Protein AF-A0A3L7QXF9-F1 (afdb_monomer_lite)

Radius of gyration: 22.45 Å; chains: 1; bounding box: 57×56×72 Å

pLDDT: mean 79.2, std 18.24, range [36.28, 97.62]

Secondary structure (DSSP, 8-state):
-HHHHHHHHHHTT-HHHHHHHHHHHHHHH-EEEEEEEEE-SSEEEEEEEE-TTS-EEBTTBSB-TTSEEEE-HHHHHHHHHS--S---S-TTT--EEEEEEESSPPSEEEEEEEEEEEE--GGGEEEEEEEEEETSTT-EEEEEEEE--SSEEEEEEEETT-S-----TTTHHHHHHHHHHHHHHHHHHHHHHHHHSHHHHHHHHHHHHSS---

Sequence (214 aa):
MAKATIEQLKKAGQADAALAFKAAVDKSLVRDIDLQISWSGEADIDLVVEEPPGTVCSLSSPRSTSGGTLLGDAEATAISTGNSGAAAIDAGARVQRERYTASEAFPGTYRVLIRRAWGRVAADTITVQCTLHVGTDREQKIVRQMPLGADEVLLSIDVPAGRRRESLLDATIAQDIVAQQHISRAILAQQLNSLSDPNAARALSQSRAGGGRP

Foldseek 3Di:
DLVVVLVVCVVVVNPVVSVVSVVVVLLQPWFQKKKKKKFAFPFDKWKWKQAPVRFIDTPVRQATPQQKGKDFFLRVVCVVVVHNDDDDDDNRGDITMMMITGRFGDFFKMKMKMFTPDGDTDVQKMKMWMWGGPSDPPTDIDIDIDHCPPTMDIDIDGSHDGRDDDDPPPRCPVRVVVSCVVVVVVVVVVVVVCCVPPVSVVVVVVVVVPPDDD

Structure (mmCIF, N/CA/C/O backbone):
data_AF-A0A3L7QXF9-F1
#
_entry.id   AF-A0A3L7QXF9-F1
#
loop_
_atom_site.group_PDB
_atom_site.id
_atom_site.type_symbol
_atom_site.label_atom_id
_atom_site.label_alt_id
_atom_site.label_comp_id
_atom_site.label_asym_id
_atom_site.label_entity_id
_atom_site.label_seq_id
_atom_site.pdbx_PDB_ins_code
_atom_site.Cartn_x
_atom_site.Cartn_y
_atom_site.Cartn_z
_atom_site.occupancy
_atom_site.B_iso_or_equiv
_atom_site.auth_seq_id
_atom_site.auth_comp_id
_atom_site.auth_asym_id
_atom_site.auth_atom_id
_atom_site.pdbx_PDB_model_num
ATOM 1 N N . MET A 1 1 ? -14.561 14.502 12.408 1.00 66.56 1 MET A N 1
ATOM 2 C CA . MET A 1 1 ? -15.902 13.979 12.757 1.00 66.56 1 MET A CA 1
ATOM 3 C C . MET A 1 1 ? -15.847 12.938 13.879 1.00 66.56 1 MET A C 1
ATOM 5 O O . MET A 1 1 ? -16.292 13.268 14.966 1.00 66.56 1 MET A O 1
ATOM 9 N N . ALA A 1 2 ? -15.210 11.769 13.710 1.00 82.06 2 ALA A N 1
ATOM 10 C CA . ALA A 1 2 ? -15.191 10.707 14.738 1.00 82.06 2 ALA A CA 1
ATOM 11 C C . ALA A 1 2 ? -14.727 11.152 16.146 1.00 82.06 2 ALA A C 1
ATOM 13 O O . ALA A 1 2 ? -15.385 10.850 17.137 1.00 82.06 2 ALA A O 1
ATOM 14 N N . LYS A 1 3 ? -13.641 11.935 16.245 1.00 85.12 3 LYS A N 1
ATOM 15 C CA . LYS A 1 3 ? -13.145 12.468 17.529 1.00 85.12 3 LYS A CA 1
ATOM 16 C C . LYS A 1 3 ? -14.178 13.348 18.247 1.00 85.12 3 LYS A C 1
ATOM 18 O O . LYS A 1 3 ? -14.320 13.248 19.458 1.00 85.12 3 LYS A O 1
ATOM 23 N N . ALA A 1 4 ? -14.913 14.179 17.506 1.00 88.00 4 ALA A N 1
ATOM 24 C CA . ALA A 1 4 ? -15.941 15.049 18.076 1.00 88.00 4 ALA A CA 1
ATOM 25 C C . ALA A 1 4 ? -17.129 14.234 18.612 1.00 88.00 4 ALA A C 1
ATOM 27 O O . ALA A 1 4 ? -17.601 14.501 19.713 1.00 88.00 4 ALA A O 1
ATOM 28 N N . THR A 1 5 ? -17.545 13.193 17.886 1.00 88.75 5 THR A N 1
ATOM 29 C CA . THR A 1 5 ? -18.601 12.267 18.320 1.00 88.75 5 THR A CA 1
ATOM 30 C C . THR A 1 5 ? -18.212 11.509 19.592 1.00 88.75 5 THR A C 1
ATOM 32 O O . THR A 1 5 ? -19.012 11.428 20.519 1.00 88.75 5 THR A O 1
ATOM 35 N N . ILE A 1 6 ? -16.969 11.017 19.686 1.00 88.00 6 ILE A N 1
ATOM 36 C CA . ILE A 1 6 ? -16.458 10.347 20.896 1.00 88.00 6 ILE A CA 1
ATOM 37 C C . ILE A 1 6 ? -16.512 11.290 22.104 1.00 88.00 6 ILE A C 1
ATOM 39 O O . ILE A 1 6 ? -16.985 10.905 23.172 1.00 88.00 6 ILE A O 1
ATOM 43 N N . GLU A 1 7 ? -16.053 12.532 21.942 1.00 90.06 7 GLU A N 1
ATOM 44 C CA . GLU A 1 7 ? -16.065 13.518 23.027 1.00 90.06 7 GLU A CA 1
ATOM 45 C C . GLU A 1 7 ? -17.488 13.932 23.428 1.00 90.06 7 GLU A C 1
ATOM 47 O O . GLU A 1 7 ? -17.757 14.137 24.611 1.00 90.06 7 GLU A O 1
ATOM 52 N N . GLN A 1 8 ? -18.426 13.994 22.481 1.00 92.00 8 GLN A N 1
ATOM 53 C CA . GLN A 1 8 ? -19.833 14.254 22.780 1.00 92.00 8 GLN A CA 1
ATOM 54 C C . GLN A 1 8 ? -20.465 13.119 23.601 1.00 92.00 8 GLN A C 1
ATOM 56 O O . GLN A 1 8 ? -21.130 13.398 24.597 1.00 92.00 8 GLN A O 1
ATOM 61 N N . LEU A 1 9 ? -20.211 11.856 23.241 1.00 91.50 9 LEU A N 1
AT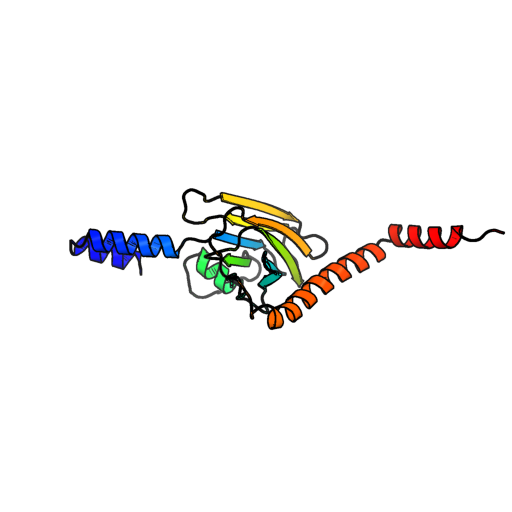OM 62 C CA . LEU A 1 9 ? -20.709 10.689 23.984 1.00 91.50 9 LEU A CA 1
ATOM 63 C C . LEU A 1 9 ? -20.148 10.637 25.413 1.00 91.50 9 LEU A C 1
ATOM 65 O O . LEU A 1 9 ? -20.893 10.390 26.360 1.00 91.50 9 LEU A O 1
ATOM 69 N N . LYS A 1 10 ? -18.857 10.954 25.593 1.00 90.62 10 LYS A N 1
ATOM 70 C CA . LYS A 1 10 ? -18.250 11.072 26.930 1.00 90.62 10 LYS A CA 1
ATOM 71 C C . LYS A 1 10 ? -18.911 12.168 27.765 1.00 90.62 10 LYS A C 1
ATOM 73 O O . LYS A 1 10 ? -19.246 11.930 28.921 1.00 90.62 10 LYS A O 1
ATOM 78 N N . LYS A 1 11 ? -19.131 13.355 27.184 1.00 94.19 11 LYS A N 1
ATOM 79 C CA . LYS A 1 11 ? -19.808 14.476 27.863 1.00 94.19 11 LYS A CA 1
ATOM 80 C C . LYS A 1 11 ? -21.259 14.160 28.227 1.00 94.19 11 LYS A C 1
ATOM 82 O O . LYS A 1 11 ? -21.747 14.667 29.228 1.00 94.19 11 LYS A O 1
ATOM 87 N N . ALA A 1 12 ? -21.924 13.308 27.450 1.00 94.00 12 ALA A N 1
ATOM 88 C CA . ALA A 1 12 ? -23.269 12.816 27.735 1.00 94.00 12 ALA A CA 1
ATOM 89 C C . ALA A 1 12 ? -23.309 11.690 28.793 1.00 94.00 12 ALA A C 1
ATOM 91 O O . ALA A 1 12 ? -24.371 11.122 29.032 1.00 94.00 12 ALA A O 1
ATOM 92 N N . GLY A 1 13 ? -22.172 11.327 29.407 1.00 93.56 13 GLY A N 1
ATOM 93 C CA . GLY A 1 13 ? -22.086 10.236 30.385 1.00 93.56 13 GLY A CA 1
ATOM 94 C C . GLY A 1 13 ? -22.184 8.833 29.774 1.00 93.56 13 GLY A C 1
ATOM 95 O O . GLY A 1 13 ? -22.229 7.846 30.503 1.00 93.56 13 GLY A O 1
ATOM 96 N N . GLN A 1 14 ? -22.185 8.715 28.444 1.00 94.94 14 GLN A N 1
ATOM 97 C CA . GLN A 1 14 ? -22.323 7.450 27.718 1.00 94.94 14 GLN A CA 1
ATOM 98 C C . GLN A 1 14 ? -20.945 6.829 27.438 1.00 94.94 14 GLN A C 1
ATOM 100 O O . GLN A 1 14 ? -20.539 6.660 26.285 1.00 94.94 14 GLN A O 1
ATOM 105 N N . ALA A 1 15 ? -20.202 6.515 28.504 1.00 92.12 15 ALA A N 1
ATOM 106 C CA . ALA A 1 15 ? -18.822 6.028 28.410 1.00 92.12 15 ALA A CA 1
ATOM 107 C C . ALA A 1 15 ? -18.701 4.731 27.587 1.00 92.12 15 ALA A C 1
ATOM 109 O O . ALA A 1 15 ? -17.834 4.645 26.715 1.00 92.12 15 ALA A O 1
ATOM 110 N N . ASP A 1 16 ? -19.612 3.777 27.785 1.00 93.75 16 ASP A N 1
ATOM 111 C CA . ASP A 1 16 ? -19.607 2.501 27.056 1.00 93.75 16 ASP A CA 1
ATOM 112 C C . ASP A 1 16 ? -19.879 2.690 25.558 1.00 93.75 16 ASP A C 1
ATOM 114 O O . ASP A 1 16 ? -19.215 2.084 24.716 1.00 93.75 16 ASP A O 1
ATOM 118 N N . ALA A 1 17 ? -20.797 3.595 25.199 1.00 90.25 17 ALA A N 1
ATOM 119 C CA . ALA A 1 17 ? -21.077 3.925 23.802 1.00 90.25 17 ALA A CA 1
ATOM 120 C C . ALA A 1 17 ? -19.883 4.627 23.137 1.00 90.25 17 ALA A C 1
ATOM 122 O O . ALA A 1 17 ? -19.544 4.329 21.991 1.00 90.25 17 ALA A O 1
ATOM 123 N N . ALA A 1 18 ? -19.207 5.527 23.861 1.00 91.06 18 ALA A N 1
ATOM 124 C CA . ALA A 1 18 ? -17.988 6.173 23.383 1.00 91.06 18 ALA A CA 1
ATOM 125 C C . ALA A 1 18 ? -16.861 5.153 23.149 1.00 91.06 18 ALA A C 1
ATOM 127 O O . ALA A 1 18 ? -16.156 5.240 22.140 1.00 91.06 18 ALA A O 1
ATOM 128 N N . LEU A 1 19 ? -16.710 4.180 24.055 1.00 92.69 19 LEU A N 1
ATOM 129 C CA . LEU A 1 19 ? -15.732 3.100 23.944 1.00 92.69 19 LEU A CA 1
ATOM 130 C C . LEU A 1 19 ? -16.033 2.198 22.739 1.00 92.69 19 LEU A C 1
ATOM 132 O O . LEU A 1 19 ? -15.146 1.959 21.922 1.00 92.69 19 LEU A O 1
ATOM 136 N N . ALA A 1 20 ? -17.282 1.749 22.593 1.00 91.75 20 ALA A N 1
ATOM 137 C CA . ALA A 1 20 ? -17.707 0.903 21.481 1.00 91.75 20 ALA A CA 1
ATOM 138 C C . ALA A 1 20 ? -17.526 1.608 20.128 1.00 91.75 20 ALA A C 1
ATOM 140 O O . ALA A 1 20 ? -16.989 1.025 19.184 1.00 91.75 20 ALA A O 1
ATOM 141 N N . PHE A 1 21 ? -17.904 2.887 20.043 1.00 91.19 21 PHE A N 1
ATOM 142 C CA . PHE A 1 21 ? -17.713 3.676 18.829 1.00 91.19 21 PHE A CA 1
ATOM 143 C C . PHE A 1 21 ? -16.229 3.878 18.514 1.00 91.19 21 PHE A C 1
ATOM 145 O O . PHE A 1 21 ? -15.820 3.712 17.366 1.00 91.19 21 PHE A O 1
ATOM 152 N N . LYS A 1 22 ? -15.399 4.164 19.526 1.00 89.75 22 LYS A N 1
ATOM 153 C CA . LYS A 1 22 ? -13.946 4.236 19.347 1.00 89.75 22 LYS A CA 1
ATOM 154 C C . LYS A 1 22 ? -13.383 2.916 18.817 1.00 89.75 22 LYS A C 1
ATOM 156 O O . LYS A 1 22 ? -12.642 2.947 17.844 1.00 89.75 22 LYS A O 1
ATOM 161 N N . ALA A 1 23 ? -13.766 1.780 19.395 1.00 88.62 23 ALA A N 1
ATOM 162 C CA . ALA A 1 23 ? -13.305 0.470 18.940 1.00 88.62 23 ALA A CA 1
ATOM 163 C C . ALA A 1 23 ? -13.722 0.178 17.487 1.00 88.62 23 ALA A C 1
ATOM 165 O O . ALA A 1 23 ? -12.927 -0.349 16.710 1.00 88.62 23 ALA A O 1
ATOM 166 N N . ALA A 1 24 ? -14.940 0.565 17.091 1.00 88.12 24 ALA A N 1
ATOM 167 C CA . ALA A 1 24 ? -15.403 0.440 15.710 1.00 88.12 24 ALA A CA 1
ATOM 168 C C . ALA A 1 24 ? -14.594 1.324 14.745 1.00 88.12 24 ALA A C 1
ATOM 170 O O . ALA A 1 24 ? -14.197 0.863 13.673 1.00 88.12 24 ALA A O 1
ATOM 171 N N . VAL A 1 25 ? -14.303 2.569 15.140 1.00 88.38 25 VAL A N 1
ATOM 172 C CA . VAL A 1 25 ? -13.458 3.489 14.365 1.00 88.38 25 VAL A CA 1
ATOM 173 C C . VAL A 1 25 ? -12.043 2.934 14.238 1.00 88.38 25 VAL A C 1
ATOM 175 O O . VAL A 1 25 ? -11.551 2.813 13.119 1.00 88.38 25 VAL A O 1
ATOM 178 N N . ASP A 1 26 ? -11.415 2.535 15.342 1.00 87.62 26 ASP A N 1
ATOM 179 C CA . ASP A 1 26 ? -10.055 1.993 15.341 1.00 87.62 26 ASP A CA 1
ATOM 180 C C . ASP A 1 26 ? -9.977 0.742 14.444 1.00 87.62 26 ASP A C 1
ATOM 182 O O . ASP A 1 26 ? -9.117 0.661 13.569 1.00 87.62 26 ASP A O 1
ATOM 186 N N . LYS A 1 27 ? -10.953 -0.174 14.548 1.00 86.88 27 LYS A N 1
ATOM 187 C CA . LYS A 1 27 ? -11.052 -1.358 13.677 1.00 86.88 27 LYS A CA 1
ATOM 188 C C . LYS A 1 27 ? -11.195 -0.994 12.194 1.00 86.88 27 LYS A C 1
ATOM 190 O O . LYS A 1 27 ? -10.633 -1.683 11.344 1.00 86.88 27 LYS A O 1
ATOM 195 N N . SER A 1 28 ? -11.921 0.080 11.873 1.00 87.44 28 SER A N 1
ATOM 196 C CA . SER A 1 28 ? -12.110 0.547 10.489 1.00 87.44 28 SER A CA 1
ATOM 197 C C . SER A 1 28 ? -10.849 1.153 9.863 1.00 87.44 28 SER A C 1
ATOM 199 O O . SER A 1 28 ? -10.738 1.196 8.635 1.00 87.44 28 SER A O 1
ATOM 201 N N . LEU A 1 29 ? -9.897 1.601 10.689 1.00 89.12 29 LEU A N 1
ATOM 202 C CA . LEU A 1 29 ? -8.625 2.181 10.251 1.00 89.12 29 LEU A CA 1
ATOM 203 C C . LEU A 1 29 ? -7.541 1.125 10.009 1.00 89.12 29 LEU A C 1
ATOM 205 O O . LEU A 1 29 ? -6.516 1.447 9.411 1.00 89.12 29 LEU A O 1
ATOM 209 N N . VAL A 1 30 ? -7.770 -0.128 10.417 1.00 94.12 30 VAL A N 1
ATOM 210 C CA . VAL A 1 30 ? -6.798 -1.206 10.223 1.00 94.12 30 VAL A CA 1
ATOM 211 C C . VAL A 1 30 ? -6.617 -1.498 8.734 1.00 94.12 30 VAL A C 1
ATOM 213 O O . VAL A 1 30 ? -7.597 -1.729 8.010 1.00 94.12 30 VAL A O 1
ATOM 216 N N . ARG A 1 31 ? -5.360 -1.529 8.289 1.00 95.88 31 ARG A N 1
ATOM 217 C CA . ARG A 1 31 ? -4.950 -1.950 6.942 1.00 95.88 31 ARG A CA 1
ATOM 218 C C . ARG A 1 31 ? -3.936 -3.074 7.053 1.00 95.88 31 ARG A C 1
ATOM 220 O O . ARG A 1 31 ? -2.982 -2.963 7.813 1.00 95.88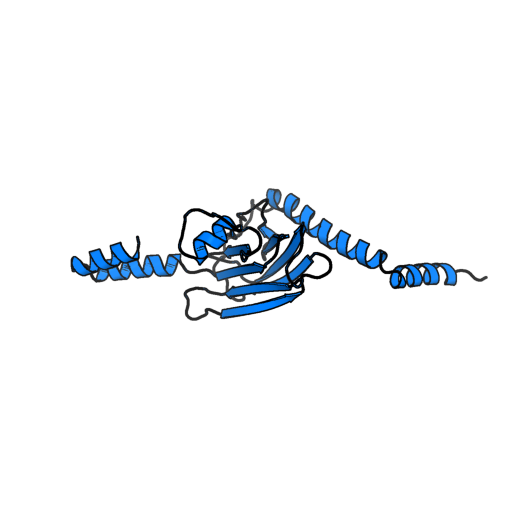 31 ARG A O 1
ATOM 227 N N . ASP A 1 32 ? -4.125 -4.149 6.301 1.00 97.12 32 ASP A N 1
ATOM 228 C CA . ASP A 1 32 ? -3.161 -5.253 6.307 1.00 97.12 32 ASP A CA 1
ATOM 229 C C . ASP A 1 32 ? -1.888 -4.898 5.538 1.00 97.12 32 ASP A C 1
ATOM 231 O O . ASP A 1 32 ? -0.803 -5.320 5.933 1.00 97.12 32 ASP A O 1
ATOM 235 N N . ILE A 1 33 ? -2.020 -4.085 4.489 1.00 97.44 33 ILE A N 1
ATOM 236 C CA . ILE A 1 33 ? -0.911 -3.522 3.723 1.00 97.44 33 ILE A CA 1
ATOM 237 C C . ILE A 1 33 ? -1.216 -2.071 3.354 1.00 97.44 33 ILE A C 1
ATOM 239 O O . ILE A 1 33 ? -2.319 -1.724 2.915 1.00 97.44 33 ILE A O 1
ATOM 243 N N . ASP A 1 34 ? -0.209 -1.229 3.533 1.00 97.12 34 ASP A N 1
ATOM 244 C CA . ASP A 1 34 ? -0.195 0.161 3.122 1.00 97.12 34 ASP A CA 1
ATOM 245 C C . ASP A 1 34 ? 1.130 0.487 2.437 1.00 97.12 34 ASP A C 1
ATOM 247 O O . ASP A 1 34 ? 2.167 0.604 3.087 1.00 97.12 34 ASP A O 1
ATOM 251 N N . LEU A 1 35 ? 1.101 0.603 1.116 1.00 96.88 35 LEU A N 1
ATOM 252 C CA . LEU A 1 35 ? 2.257 0.900 0.288 1.00 96.88 35 LEU A CA 1
ATOM 253 C C . LEU A 1 35 ? 2.130 2.315 -0.258 1.00 96.88 35 LEU A C 1
ATOM 255 O O . LEU A 1 35 ? 1.178 2.629 -0.961 1.00 96.88 35 LEU A O 1
ATOM 259 N N . GLN A 1 36 ? 3.118 3.152 0.010 1.00 95.38 36 GLN A N 1
ATOM 260 C CA . GLN A 1 36 ? 3.214 4.497 -0.527 1.00 95.38 36 GLN A CA 1
ATOM 261 C C . GLN A 1 36 ? 4.548 4.668 -1.241 1.00 95.38 36 GLN A C 1
ATOM 263 O O . GLN A 1 36 ? 5.604 4.367 -0.681 1.00 95.38 36 GLN A O 1
ATOM 268 N N . ILE A 1 37 ? 4.499 5.223 -2.442 1.00 94.19 37 ILE A N 1
ATOM 269 C CA . ILE A 1 37 ? 5.674 5.721 -3.149 1.00 94.19 37 ILE A CA 1
ATOM 270 C C . ILE A 1 37 ? 5.650 7.247 -3.134 1.00 94.19 37 ILE A C 1
ATOM 272 O O . ILE A 1 37 ? 4.582 7.858 -3.159 1.00 94.19 37 ILE A O 1
ATOM 276 N N . SER A 1 38 ? 6.821 7.870 -3.049 1.00 92.81 38 SER A N 1
ATOM 277 C CA . SER A 1 38 ? 6.958 9.323 -3.115 1.00 92.81 38 SER A CA 1
ATOM 278 C C . SER A 1 38 ? 8.192 9.739 -3.895 1.00 92.81 38 SER A C 1
ATOM 280 O O . SER A 1 38 ? 9.260 9.145 -3.713 1.00 92.81 38 SER A O 1
ATOM 282 N N . TRP A 1 39 ? 8.061 10.789 -4.697 1.00 91.69 39 TRP A N 1
ATOM 283 C CA . TRP A 1 39 ? 9.139 11.330 -5.517 1.00 91.69 39 TRP A CA 1
ATOM 284 C C . TRP A 1 39 ? 9.045 12.852 -5.629 1.00 91.69 39 TRP A C 1
ATOM 286 O O . TRP A 1 39 ? 8.007 13.454 -5.359 1.00 91.69 39 TRP A O 1
ATOM 296 N N . SER A 1 40 ? 10.154 13.466 -6.026 1.00 89.69 40 SER A N 1
ATOM 297 C CA . SER A 1 40 ? 10.224 14.887 -6.371 1.00 89.69 40 SER A CA 1
ATOM 298 C C . SER A 1 40 ? 10.592 15.033 -7.844 1.00 89.69 40 SER A C 1
ATOM 300 O O . SER A 1 40 ? 11.152 14.109 -8.436 1.00 89.69 40 SER A O 1
ATOM 302 N N . GLY A 1 41 ? 10.335 16.204 -8.420 1.00 86.44 41 GLY A N 1
ATOM 303 C CA . GLY A 1 41 ? 10.573 16.483 -9.836 1.00 86.44 41 GLY A CA 1
ATOM 304 C C . GLY A 1 41 ? 9.304 16.383 -10.679 1.00 86.44 41 GLY A C 1
ATOM 305 O O . GLY A 1 41 ? 8.250 15.943 -10.220 1.00 86.44 41 GLY A O 1
ATOM 306 N N . GLU A 1 42 ? 9.419 16.825 -11.925 1.00 86.56 42 GLU A N 1
ATOM 307 C CA . GLU A 1 42 ? 8.328 16.810 -12.893 1.00 86.56 42 GLU A CA 1
ATOM 308 C C . GLU A 1 42 ? 8.301 15.448 -13.585 1.00 86.56 42 GLU A C 1
ATOM 310 O O . GLU A 1 42 ? 8.875 15.258 -14.656 1.00 86.56 42 GLU A O 1
ATOM 315 N N . ALA A 1 43 ? 7.701 14.473 -12.911 1.00 88.75 43 ALA A N 1
ATOM 316 C CA . ALA A 1 43 ? 7.508 13.126 -13.421 1.00 88.75 43 ALA A CA 1
ATOM 317 C C . ALA A 1 43 ? 6.149 12.584 -13.012 1.00 88.75 43 ALA A C 1
ATOM 319 O O . ALA A 1 43 ? 5.635 12.913 -11.939 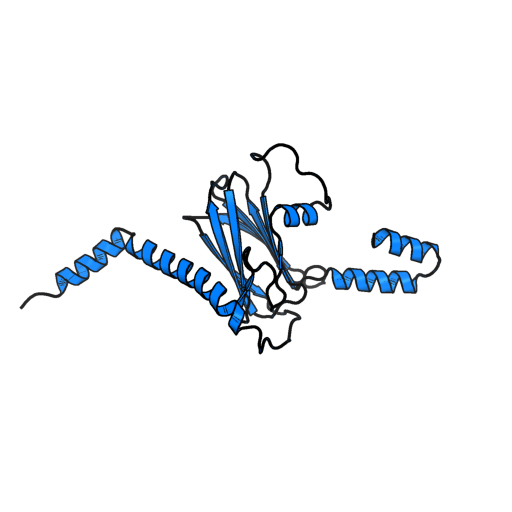1.00 88.75 43 ALA A O 1
ATOM 320 N N . ASP A 1 44 ? 5.647 11.693 -13.849 1.00 87.81 44 ASP A N 1
ATOM 321 C CA . ASP A 1 44 ? 4.480 10.875 -13.583 1.00 87.81 44 ASP A CA 1
ATOM 322 C C . ASP A 1 44 ? 4.940 9.436 -13.387 1.00 87.81 44 ASP A C 1
ATOM 324 O O . ASP A 1 44 ? 5.587 8.846 -14.263 1.00 87.81 44 ASP A O 1
ATOM 328 N N . ILE A 1 45 ? 4.690 8.918 -12.191 1.00 90.56 45 ILE A N 1
ATOM 329 C CA . ILE A 1 45 ? 5.108 7.587 -11.775 1.00 90.56 45 ILE A CA 1
ATOM 330 C C . ILE A 1 45 ? 3.852 6.782 -11.488 1.00 90.56 45 ILE A C 1
ATOM 332 O O . ILE A 1 45 ? 3.105 7.118 -10.575 1.00 90.56 45 ILE A O 1
ATOM 336 N N . ASP A 1 46 ? 3.685 5.694 -12.231 1.00 91.06 46 ASP A N 1
ATOM 337 C CA . ASP A 1 46 ? 2.602 4.742 -12.048 1.00 91.06 46 ASP A CA 1
ATOM 338 C C . ASP A 1 46 ? 2.999 3.652 -11.047 1.00 91.06 46 ASP A C 1
ATOM 340 O O . ASP A 1 46 ? 4.091 3.068 -11.125 1.00 91.06 46 ASP A O 1
ATOM 344 N N . LEU A 1 47 ? 2.056 3.296 -10.181 1.00 93.62 47 LEU A N 1
ATOM 345 C CA . LEU A 1 47 ? 2.090 2.130 -9.315 1.00 93.62 47 LEU A CA 1
ATOM 346 C C . LEU A 1 47 ? 1.124 1.053 -9.827 1.00 93.62 47 LEU A C 1
ATOM 348 O O . LEU A 1 47 ? -0.084 1.264 -9.968 1.00 93.62 47 LEU A O 1
ATOM 352 N N . VAL A 1 48 ? 1.656 -0.146 -10.055 1.00 95.12 48 VAL A N 1
ATOM 353 C CA . VAL A 1 48 ? 0.878 -1.342 -10.395 1.00 95.12 48 VAL A CA 1
ATOM 354 C C . VAL A 1 48 ? 1.174 -2.426 -9.369 1.00 95.12 48 VAL A C 1
ATOM 356 O O . VAL A 1 48 ? 2.334 -2.730 -9.098 1.00 95.12 48 VAL A O 1
ATOM 359 N N . VAL A 1 49 ? 0.127 -3.020 -8.804 1.00 96.19 49 VAL A N 1
ATOM 360 C CA . VAL A 1 49 ? 0.239 -4.080 -7.799 1.00 96.19 49 VAL A CA 1
ATOM 361 C C . VAL A 1 49 ? -0.504 -5.316 -8.280 1.00 96.19 49 VAL A C 1
ATOM 363 O O . VAL A 1 49 ? -1.722 -5.286 -8.435 1.00 96.19 49 VAL A O 1
ATOM 366 N N . GLU A 1 50 ? 0.232 -6.398 -8.496 1.00 95.38 50 GLU A N 1
ATOM 367 C CA . GLU A 1 50 ? -0.307 -7.747 -8.628 1.00 95.38 50 GLU A CA 1
ATOM 368 C C . GLU A 1 50 ? -0.421 -8.362 -7.230 1.00 95.38 50 GLU A C 1
ATOM 370 O O . GLU A 1 50 ? 0.536 -8.394 -6.448 1.00 95.38 50 GLU A O 1
ATOM 375 N N . GLU A 1 51 ? -1.618 -8.822 -6.903 1.00 94.62 51 GLU A N 1
ATOM 376 C CA . GLU A 1 51 ? -1.972 -9.362 -5.597 1.00 94.62 51 GLU A CA 1
ATOM 377 C C . GLU A 1 51 ? -1.872 -10.896 -5.624 1.00 94.62 51 GLU A C 1
ATOM 379 O O . GLU A 1 51 ? -1.975 -11.485 -6.699 1.00 94.62 51 GLU A O 1
ATOM 384 N N . PRO A 1 52 ? -1.714 -11.581 -4.473 1.00 93.38 52 PRO A N 1
ATOM 385 C CA . PRO A 1 52 ? -1.466 -13.026 -4.432 1.00 93.38 52 PRO A CA 1
ATOM 386 C C . PRO A 1 52 ? -2.427 -13.895 -5.268 1.00 93.38 52 PRO A C 1
ATOM 388 O O . PRO A 1 52 ? -1.969 -14.877 -5.851 1.00 93.38 52 PRO A O 1
ATOM 391 N N . PRO A 1 53 ? -3.731 -13.567 -5.380 1.00 88.19 53 PRO A N 1
ATOM 392 C CA . PRO A 1 53 ? -4.658 -14.317 -6.231 1.00 88.19 53 PRO A CA 1
ATOM 393 C C . PRO A 1 53 ? -4.540 -14.055 -7.744 1.00 88.19 53 PRO A C 1
ATOM 395 O O . PRO A 1 53 ? -5.316 -14.630 -8.503 1.00 88.19 53 PRO A O 1
ATOM 398 N N . GLY A 1 54 ? -3.633 -13.178 -8.188 1.00 85.75 54 GLY A N 1
ATOM 399 C CA . GLY A 1 54 ? -3.406 -12.817 -9.595 1.00 85.75 54 GLY A CA 1
ATOM 400 C C . GLY A 1 54 ? -4.148 -11.563 -10.073 1.00 85.75 54 GLY A C 1
ATOM 401 O O . GLY A 1 54 ? -3.982 -11.143 -11.216 1.00 85.75 54 GLY A O 1
ATOM 402 N N . THR A 1 55 ? -4.954 -10.930 -9.219 1.00 88.94 55 THR A N 1
ATOM 403 C CA . THR A 1 55 ? -5.639 -9.677 -9.562 1.00 88.94 55 THR A CA 1
ATOM 404 C C . THR A 1 55 ? -4.659 -8.510 -9.600 1.00 88.94 55 THR A C 1
ATOM 406 O O . THR A 1 55 ? -3.664 -8.497 -8.876 1.00 88.94 55 THR A O 1
ATOM 409 N N . VAL A 1 56 ? -4.958 -7.501 -10.421 1.00 91.38 56 VAL A N 1
ATOM 410 C CA . VAL A 1 56 ? -4.117 -6.306 -10.554 1.00 91.38 56 VAL A CA 1
ATOM 411 C C . VAL A 1 56 ? -4.870 -5.052 -10.125 1.00 91.38 56 VAL A C 1
ATOM 413 O O . VAL A 1 56 ? -6.004 -4.809 -10.543 1.00 91.38 56 VAL A O 1
ATOM 416 N N . CYS A 1 57 ? -4.201 -4.236 -9.315 1.00 92.88 57 CYS A N 1
ATOM 417 C CA . CYS A 1 57 ? -4.600 -2.885 -8.952 1.00 92.88 57 CYS A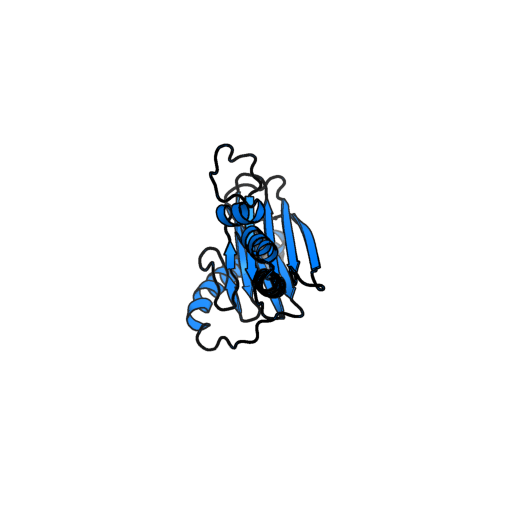 CA 1
ATOM 418 C C . CYS A 1 57 ? -3.662 -1.886 -9.646 1.00 92.88 57 CYS A C 1
ATOM 420 O O . CYS A 1 57 ? -2.441 -1.988 -9.529 1.00 92.88 57 CYS A O 1
ATOM 422 N N . SER A 1 58 ? -4.220 -0.953 -10.416 1.00 92.12 58 SER A N 1
ATOM 423 C CA . SER A 1 58 ? -3.465 0.031 -11.213 1.00 92.12 58 SER A CA 1
ATOM 424 C C . SER A 1 58 ? -4.307 1.279 -11.466 1.00 92.12 58 SER A C 1
ATOM 426 O O . SER A 1 58 ? -5.496 1.277 -11.167 1.00 92.12 58 SER A O 1
ATOM 428 N N . LEU A 1 59 ? -3.754 2.321 -12.091 1.00 87.69 59 LEU A N 1
ATOM 429 C CA . LEU A 1 59 ? -4.527 3.518 -12.451 1.00 87.69 59 LEU A CA 1
ATOM 430 C C . LEU A 1 59 ? -5.760 3.206 -13.327 1.00 87.69 59 LEU A C 1
ATOM 432 O O . LEU A 1 59 ? -6.809 3.825 -13.171 1.00 87.69 59 LEU A O 1
ATOM 436 N N . SER A 1 60 ? -5.659 2.211 -14.217 1.00 85.25 60 SER A N 1
ATOM 437 C CA . SER A 1 60 ? -6.772 1.772 -15.080 1.00 85.25 60 SER A CA 1
ATOM 438 C C . SER A 1 60 ? -7.820 0.916 -14.354 1.00 85.25 60 SER A C 1
ATOM 440 O O . SER A 1 60 ? -8.964 0.822 -14.793 1.00 85.25 60 SER A O 1
ATOM 442 N N . SER A 1 61 ? -7.437 0.312 -13.227 1.00 87.81 61 SER A N 1
ATOM 443 C CA . SER A 1 61 ? -8.291 -0.501 -12.361 1.00 87.81 61 SER A CA 1
ATOM 444 C C . SER A 1 61 ? -7.949 -0.188 -10.899 1.00 87.81 61 SER A C 1
ATOM 446 O O . SER A 1 61 ? -7.308 -1.007 -10.229 1.00 87.81 61 SER A O 1
ATOM 448 N N . PRO A 1 62 ? -8.331 1.005 -10.394 1.00 90.75 62 PRO A N 1
ATOM 449 C CA . PRO A 1 62 ? -7.859 1.523 -9.106 1.00 90.75 62 PRO A CA 1
ATOM 450 C C . PRO A 1 62 ? -8.507 0.831 -7.906 1.00 90.75 62 PRO A C 1
ATOM 452 O O . PRO A 1 62 ? -8.164 1.118 -6.765 1.00 90.75 62 PRO A O 1
ATOM 455 N N . ARG A 1 63 ? -9.459 -0.077 -8.140 1.00 92.88 63 ARG A N 1
ATOM 456 C CA . ARG A 1 63 ? -9.981 -1.001 -7.134 1.00 92.88 63 ARG A CA 1
ATOM 457 C C . ARG A 1 63 ? -9.957 -2.402 -7.713 1.00 92.88 63 ARG A C 1
ATOM 459 O O . ARG A 1 63 ? -10.582 -2.646 -8.744 1.00 92.88 63 ARG A O 1
ATOM 466 N N . SER A 1 64 ? -9.237 -3.305 -7.064 1.00 91.06 64 SER A N 1
ATOM 467 C CA . SER A 1 64 ? -9.186 -4.705 -7.464 1.00 91.06 64 SER A CA 1
ATOM 468 C C . SER A 1 64 ? -10.239 -5.529 -6.724 1.00 91.06 64 SER A C 1
ATOM 470 O O . SER A 1 64 ? -10.728 -5.155 -5.655 1.00 91.06 64 SER A O 1
ATOM 472 N N . THR A 1 65 ? -10.575 -6.697 -7.270 1.00 88.25 65 THR A N 1
ATOM 473 C CA . THR A 1 65 ? -11.532 -7.619 -6.636 1.00 88.25 65 THR A CA 1
ATOM 474 C C . THR A 1 65 ? -10.943 -8.340 -5.414 1.00 88.25 65 THR A C 1
ATOM 476 O O . THR A 1 65 ? -11.686 -8.818 -4.555 1.00 88.25 65 THR A O 1
ATOM 479 N N . SER A 1 66 ? -9.614 -8.327 -5.258 1.00 88.62 66 SER A N 1
ATOM 480 C CA . SER A 1 66 ? -8.929 -8.769 -4.035 1.00 88.62 66 SER A CA 1
ATOM 481 C C . SER A 1 66 ? -8.928 -7.727 -2.911 1.00 88.62 66 SER A C 1
ATOM 483 O O . SER A 1 66 ? -8.381 -7.992 -1.842 1.00 88.62 66 SER A O 1
ATOM 485 N N . GLY A 1 67 ? -9.575 -6.572 -3.104 1.00 90.12 67 GLY A N 1
ATOM 486 C CA . GLY A 1 67 ? -9.762 -5.560 -2.060 1.00 90.12 67 GLY A CA 1
ATOM 487 C C . GLY A 1 67 ? -8.665 -4.496 -1.990 1.00 90.12 67 GLY A C 1
ATOM 488 O O . GLY A 1 67 ? -8.713 -3.632 -1.108 1.00 90.12 67 GLY A O 1
ATOM 489 N N . GLY A 1 68 ? -7.705 -4.525 -2.912 1.00 94.81 68 GLY A N 1
ATOM 490 C CA . GLY A 1 68 ? -6.730 -3.466 -3.110 1.00 94.81 68 GLY A CA 1
ATOM 491 C C . GLY A 1 68 ? -7.372 -2.189 -3.654 1.00 94.81 68 GLY A C 1
ATOM 492 O O . GLY A 1 68 ? -8.299 -2.218 -4.464 1.00 94.81 68 GLY A O 1
ATOM 493 N N . THR A 1 69 ? -6.881 -1.040 -3.202 1.00 95.75 69 THR A N 1
ATOM 494 C CA . THR A 1 69 ? -7.266 0.285 -3.697 1.00 95.75 69 THR A CA 1
ATOM 495 C C . THR A 1 69 ? -6.017 1.105 -3.974 1.00 95.75 69 THR A C 1
ATOM 497 O O . THR A 1 69 ? -5.166 1.246 -3.094 1.00 95.75 69 THR A O 1
ATOM 500 N N . LEU A 1 70 ? -5.927 1.652 -5.182 1.00 93.88 70 LEU A N 1
ATOM 501 C CA . LEU A 1 70 ? -4.933 2.634 -5.580 1.00 93.88 70 LEU A CA 1
ATOM 502 C C . LEU A 1 70 ? -5.498 4.045 -5.382 1.00 93.88 70 LEU A C 1
ATOM 504 O O . LEU A 1 70 ? -6.648 4.321 -5.716 1.00 93.88 70 LEU A O 1
ATOM 508 N N . LEU A 1 71 ? -4.668 4.919 -4.831 1.00 89.56 71 LEU A N 1
ATOM 509 C CA . LEU A 1 71 ? -4.929 6.327 -4.581 1.00 89.56 71 LEU A CA 1
ATOM 510 C C . LEU A 1 71 ? -3.842 7.120 -5.304 1.00 89.56 71 LEU A C 1
ATOM 512 O O . LEU A 1 71 ? -2.661 7.029 -4.944 1.00 89.56 71 LEU A O 1
ATOM 516 N N . GLY A 1 72 ? -4.254 7.875 -6.320 1.00 78.81 72 GLY A N 1
ATOM 517 C CA . GLY A 1 72 ? -3.359 8.745 -7.082 1.00 78.81 72 GLY A CA 1
ATOM 518 C C . GLY A 1 72 ? -2.939 9.975 -6.280 1.00 78.81 72 GLY A C 1
ATOM 519 O O . GLY A 1 72 ? -3.421 10.216 -5.171 1.00 78.81 72 GLY A O 1
ATOM 520 N N . ASP A 1 73 ? -2.066 10.797 -6.848 1.00 72.19 73 ASP A N 1
ATOM 521 C CA . ASP A 1 73 ? -1.369 11.853 -6.110 1.00 72.19 73 ASP A CA 1
ATOM 522 C C . ASP A 1 73 ? -2.251 12.872 -5.375 1.00 72.19 73 ASP A C 1
ATOM 524 O O . ASP A 1 73 ? -1.993 13.174 -4.203 1.00 72.19 73 ASP A O 1
ATOM 528 N N . ALA A 1 74 ? -3.334 13.353 -5.985 1.00 65.56 74 ALA A N 1
ATOM 529 C CA . ALA A 1 74 ? -4.246 14.276 -5.308 1.00 65.56 74 ALA A CA 1
ATOM 530 C C . ALA A 1 74 ? -4.922 13.625 -4.082 1.00 65.56 74 ALA A C 1
ATOM 532 O O . ALA A 1 74 ? -5.037 14.242 -3.018 1.00 65.56 74 ALA A O 1
ATOM 533 N N . GLU A 1 75 ? -5.325 12.360 -4.207 1.00 66.75 75 GLU A N 1
ATOM 534 C CA . GLU A 1 75 ? -6.012 11.600 -3.160 1.00 66.75 75 GLU A CA 1
ATOM 535 C C . GLU A 1 75 ? -5.038 11.164 -2.058 1.00 66.75 75 GLU A C 1
ATOM 537 O O . GLU A 1 75 ? -5.295 11.368 -0.867 1.00 66.75 75 GLU A O 1
ATOM 542 N N . ALA A 1 76 ? -3.877 10.631 -2.444 1.00 60.88 76 ALA A N 1
ATOM 543 C CA . ALA A 1 76 ? -2.804 10.244 -1.538 1.00 60.88 76 ALA A CA 1
ATOM 544 C C . ALA A 1 76 ? -2.279 11.452 -0.747 1.00 60.88 76 ALA A C 1
ATOM 546 O O . ALA A 1 76 ? -2.030 11.356 0.464 1.00 60.88 76 ALA A O 1
ATOM 547 N N . THR A 1 77 ? -2.164 12.612 -1.401 1.00 62.00 77 THR A N 1
ATOM 548 C CA . THR A 1 77 ? -1.797 13.865 -0.742 1.00 62.00 77 THR A CA 1
ATOM 549 C C . THR A 1 77 ? -2.853 14.282 0.275 1.00 62.00 77 THR A C 1
ATOM 551 O O . THR A 1 77 ? -2.507 14.441 1.448 1.00 62.00 77 THR A O 1
ATOM 554 N N . ALA A 1 78 ? -4.128 14.361 -0.113 1.00 58.66 78 ALA A N 1
ATOM 555 C CA . ALA A 1 78 ? -5.212 14.762 0.787 1.00 58.66 78 ALA A CA 1
ATOM 556 C C . ALA A 1 78 ? -5.330 13.860 2.031 1.00 58.66 78 ALA A C 1
ATOM 558 O O . ALA A 1 78 ? -5.548 14.349 3.142 1.00 58.66 78 ALA A O 1
ATOM 559 N N . ILE A 1 79 ? -5.138 12.546 1.872 1.00 58.56 79 ILE A N 1
ATOM 560 C CA . ILE A 1 79 ? -5.235 11.581 2.979 1.00 58.56 79 ILE A CA 1
ATOM 561 C C . ILE A 1 79 ? -4.058 11.717 3.952 1.00 58.56 79 ILE A C 1
ATOM 563 O O . ILE A 1 79 ? -4.236 11.610 5.162 1.00 58.56 79 ILE A O 1
ATOM 567 N N . SER A 1 80 ? -2.853 11.967 3.445 1.00 55.72 80 SER A N 1
ATOM 568 C CA . SER A 1 80 ? -1.656 12.097 4.290 1.00 55.72 80 SER A CA 1
ATOM 569 C C . SER A 1 80 ? -1.552 13.416 5.061 1.00 55.72 80 SER A C 1
ATOM 571 O O . SER A 1 80 ? -0.960 13.444 6.135 1.00 55.72 80 SER A O 1
ATOM 573 N N . THR A 1 81 ? -2.088 14.512 4.512 1.00 51.22 81 THR A N 1
ATOM 574 C CA . THR A 1 81 ? -1.997 15.849 5.115 1.00 51.22 81 THR A CA 1
ATOM 575 C C . THR A 1 81 ? -3.234 16.184 5.941 1.00 51.22 81 THR A C 1
ATOM 577 O O . THR A 1 81 ? -3.251 17.204 6.625 1.00 51.22 81 THR A O 1
ATOM 580 N N . GLY A 1 82 ? -4.279 15.347 5.886 1.00 45.50 82 GLY A N 1
ATOM 581 C CA . GLY A 1 82 ? -5.562 15.605 6.539 1.00 45.50 82 GLY A CA 1
ATOM 582 C C . GLY A 1 82 ? -6.317 16.805 5.959 1.00 45.50 82 GLY A C 1
ATOM 583 O O . GLY A 1 82 ? -7.302 17.233 6.556 1.00 45.50 82 GLY A O 1
ATOM 584 N N . ASN A 1 83 ? -5.867 17.344 4.819 1.00 42.47 83 ASN A N 1
ATOM 585 C CA . ASN A 1 83 ? -6.421 18.535 4.191 1.00 42.47 83 ASN A CA 1
ATOM 586 C C . ASN A 1 83 ? -6.997 18.172 2.818 1.00 42.47 83 ASN A C 1
ATOM 588 O O . ASN A 1 83 ? -6.272 17.949 1.849 1.00 42.47 83 ASN A O 1
ATOM 592 N N . SER A 1 84 ? -8.325 18.119 2.737 1.00 46.72 84 SER A N 1
ATOM 593 C CA . SER A 1 84 ? -9.069 17.986 1.483 1.00 46.72 84 SER A CA 1
ATOM 594 C C . SER A 1 84 ? -9.360 19.389 0.943 1.00 46.72 84 SER A C 1
ATOM 596 O O . SER A 1 84 ? -10.464 19.899 1.108 1.00 46.72 84 SER A O 1
ATOM 598 N N . GLY A 1 85 ? -8.366 20.079 0.378 1.00 36.28 85 GLY A N 1
ATOM 599 C CA . GLY A 1 85 ? -8.610 21.434 -0.119 1.00 36.28 85 GLY A CA 1
ATOM 600 C C . GLY A 1 85 ? -7.436 22.114 -0.814 1.00 36.28 85 GLY A C 1
ATOM 601 O O . GLY A 1 85 ? -6.415 22.370 -0.190 1.00 36.28 85 GLY A O 1
ATOM 602 N N . ALA A 1 86 ? -7.677 22.449 -2.086 1.00 37.72 86 ALA A N 1
ATOM 603 C CA . ALA A 1 86 ? -7.013 23.453 -2.919 1.00 37.72 86 ALA A CA 1
ATOM 604 C C . ALA A 1 86 ? -5.483 23.354 -3.053 1.00 37.72 86 ALA A C 1
ATOM 606 O O . ALA A 1 86 ? -4.714 24.019 -2.364 1.00 37.72 86 ALA A O 1
ATOM 607 N N . ALA A 1 87 ? -5.068 22.584 -4.060 1.00 42.88 87 ALA A N 1
ATOM 608 C CA . ALA A 1 87 ? -3.784 22.757 -4.715 1.00 42.88 87 ALA A CA 1
ATOM 609 C C . ALA A 1 87 ? -3.713 24.161 -5.339 1.00 42.88 87 ALA A C 1
ATOM 611 O O . ALA A 1 87 ? -4.455 24.474 -6.268 1.00 42.88 87 ALA A O 1
ATOM 612 N N . ALA A 1 88 ? -2.807 24.994 -4.843 1.00 37.44 88 ALA A N 1
ATOM 613 C CA . ALA A 1 88 ? -2.347 26.167 -5.561 1.00 37.44 88 ALA A CA 1
ATOM 614 C C . ALA A 1 88 ? -0.827 26.294 -5.396 1.00 37.44 88 ALA A C 1
ATOM 616 O O . ALA A 1 88 ? -0.317 26.223 -4.282 1.00 37.44 88 ALA A O 1
ATOM 617 N N . ILE A 1 89 ? -0.176 26.532 -6.541 1.00 39.62 89 ILE A N 1
ATOM 618 C CA . ILE A 1 89 ? 1.126 27.185 -6.761 1.00 39.62 89 ILE A CA 1
ATOM 619 C C . ILE A 1 89 ? 2.396 26.520 -6.196 1.00 39.62 89 ILE A C 1
ATOM 621 O O . ILE A 1 89 ? 2.952 26.969 -5.204 1.00 39.62 89 ILE A O 1
ATOM 625 N N . ASP A 1 90 ? 2.880 25.482 -6.888 1.00 40.38 90 ASP A N 1
ATOM 626 C CA . ASP A 1 90 ? 4.220 25.413 -7.521 1.00 40.38 90 ASP A CA 1
ATOM 627 C C . ASP A 1 90 ? 4.521 23.948 -7.903 1.00 40.38 90 ASP A C 1
ATOM 629 O O . ASP A 1 90 ? 4.791 23.097 -7.051 1.00 40.38 90 ASP A O 1
ATOM 633 N N . ALA A 1 91 ? 4.406 23.620 -9.193 1.00 47.06 91 ALA A N 1
ATOM 634 C CA . ALA A 1 91 ? 4.563 22.252 -9.694 1.00 47.06 91 ALA A CA 1
ATOM 635 C C . ALA A 1 91 ? 5.999 21.712 -9.529 1.00 47.06 91 ALA A C 1
ATOM 637 O O . ALA A 1 91 ? 6.189 20.498 -9.512 1.00 47.06 91 ALA A O 1
ATOM 638 N N . GLY A 1 92 ? 6.997 22.591 -9.360 1.00 44.34 92 GLY A N 1
ATOM 639 C CA . GLY A 1 92 ? 8.410 22.210 -9.280 1.00 44.34 92 GLY A CA 1
ATOM 640 C C . GLY A 1 92 ? 8.888 21.729 -7.904 1.00 44.34 92 GLY A C 1
ATOM 641 O O . GLY A 1 92 ? 9.922 21.067 -7.823 1.00 44.34 92 GLY A O 1
ATOM 642 N N . ALA A 1 93 ? 8.155 22.028 -6.823 1.00 52.88 93 ALA A N 1
ATOM 643 C CA . ALA A 1 93 ? 8.607 21.791 -5.444 1.00 52.88 93 ALA A CA 1
ATOM 644 C C . ALA A 1 93 ? 7.773 20.760 -4.661 1.00 52.88 93 ALA A C 1
ATOM 646 O O . ALA A 1 93 ? 8.078 20.471 -3.499 1.00 52.88 93 ALA A O 1
ATOM 647 N N . ARG A 1 94 ? 6.710 20.199 -5.253 1.00 69.88 94 ARG A N 1
ATOM 648 C CA . ARG A 1 94 ? 5.821 19.269 -4.545 1.00 69.88 94 ARG A CA 1
ATOM 649 C C . ARG A 1 94 ? 6.371 17.842 -4.562 1.00 69.88 94 ARG A C 1
ATOM 651 O O . ARG A 1 94 ? 6.710 17.311 -5.614 1.00 69.88 94 ARG A O 1
ATOM 658 N N . VAL A 1 95 ? 6.394 17.208 -3.388 1.00 80.94 95 VAL A N 1
ATOM 659 C CA . VAL A 1 95 ? 6.588 15.756 -3.270 1.00 80.94 95 VAL A CA 1
ATOM 660 C C . VAL A 1 95 ? 5.303 15.073 -3.733 1.00 80.94 95 VAL A C 1
ATOM 662 O O . VAL A 1 95 ? 4.279 15.148 -3.047 1.00 80.94 95 VAL A O 1
ATOM 665 N N . GLN A 1 96 ? 5.376 14.441 -4.896 1.00 88.69 96 GLN A N 1
ATOM 666 C CA . GLN A 1 96 ? 4.303 13.673 -5.522 1.00 88.69 96 GLN A CA 1
ATOM 667 C C . GLN A 1 96 ? 4.248 12.271 -4.913 1.00 88.69 96 GLN A C 1
ATOM 669 O O . GLN A 1 96 ? 5.280 11.755 -4.458 1.00 88.69 96 GLN A O 1
ATOM 674 N N . ARG A 1 97 ? 3.057 11.663 -4.852 1.00 90.75 97 ARG A N 1
ATOM 675 C CA . ARG A 1 97 ? 2.852 10.353 -4.213 1.00 90.75 97 ARG A CA 1
ATOM 676 C C . ARG A 1 97 ? 1.832 9.482 -4.925 1.00 90.75 97 ARG A C 1
ATOM 678 O O . ARG A 1 97 ? 0.824 9.973 -5.384 1.00 90.75 97 ARG A O 1
ATOM 685 N N . GLU A 1 98 ? 2.009 8.170 -4.868 1.00 91.94 98 GLU A N 1
ATOM 686 C CA . GLU A 1 98 ? 0.917 7.218 -5.102 1.00 91.94 98 GLU A CA 1
ATOM 687 C C . GLU A 1 98 ? 0.851 6.239 -3.943 1.00 91.94 98 GLU A C 1
ATOM 689 O O . GLU A 1 98 ? 1.860 5.951 -3.287 1.00 91.94 98 GLU A O 1
ATOM 694 N N . ARG A 1 99 ? -0.351 5.743 -3.656 1.00 94.94 99 ARG A N 1
ATOM 695 C CA . ARG A 1 99 ? -0.576 4.840 -2.533 1.00 94.94 99 ARG A CA 1
ATOM 696 C C . ARG A 1 99 ? -1.471 3.684 -2.932 1.00 94.94 99 ARG A C 1
ATOM 698 O O . ARG A 1 99 ? -2.587 3.885 -3.384 1.00 94.94 99 ARG A O 1
ATOM 705 N N . TYR A 1 100 ? -1.010 2.475 -2.667 1.00 96.94 100 TYR A N 1
ATOM 706 C CA . TYR A 1 100 ? -1.809 1.264 -2.689 1.00 96.94 100 TYR A CA 1
ATOM 707 C C . TYR A 1 100 ? -2.130 0.836 -1.252 1.00 96.94 100 TYR A C 1
ATOM 709 O O . TYR A 1 100 ? -1.260 0.837 -0.383 1.00 96.94 100 TYR A O 1
ATOM 717 N N . THR A 1 101 ? -3.368 0.439 -0.980 1.00 97.06 101 THR A N 1
ATOM 718 C CA . THR A 1 101 ? -3.761 -0.087 0.332 1.00 97.06 101 THR A CA 1
ATOM 719 C C . THR A 1 101 ? -4.794 -1.194 0.201 1.00 97.06 101 THR A C 1
ATOM 721 O O . THR A 1 101 ? -5.650 -1.146 -0.680 1.00 97.06 101 THR A O 1
ATOM 724 N N . ALA A 1 102 ? -4.754 -2.164 1.110 1.00 96.19 102 ALA A N 1
ATOM 725 C CA . ALA A 1 102 ? -5.843 -3.112 1.298 1.00 96.19 102 ALA A CA 1
ATOM 726 C C . ALA A 1 102 ? -6.216 -3.172 2.780 1.00 96.19 102 ALA A C 1
ATOM 728 O O . ALA A 1 102 ? -5.362 -3.341 3.658 1.00 96.19 102 ALA A O 1
ATOM 729 N N . SER A 1 103 ? -7.515 -3.028 3.060 1.00 93.38 103 SER A N 1
ATOM 730 C CA . SER A 1 103 ? -8.030 -3.173 4.424 1.00 93.38 103 SER A CA 1
ATOM 731 C C . SER A 1 103 ? -7.824 -4.600 4.890 1.00 93.38 103 SER A C 1
ATOM 733 O O . SER A 1 103 ? -7.092 -4.829 5.847 1.00 93.38 103 SER A O 1
ATOM 735 N N . GLU A 1 104 ? -8.382 -5.548 4.148 1.00 94.38 104 GLU A N 1
ATOM 736 C CA . GLU A 1 104 ? -8.168 -6.972 4.350 1.00 94.38 104 GLU A CA 1
ATOM 737 C C . GLU A 1 104 ? -7.422 -7.506 3.131 1.00 94.38 104 GLU A C 1
ATOM 739 O O . GLU A 1 104 ? -7.976 -7.558 2.036 1.00 94.38 104 GLU A O 1
ATOM 744 N N . ALA A 1 105 ? -6.149 -7.842 3.320 1.00 94.56 105 ALA A N 1
ATOM 745 C CA . ALA A 1 105 ? -5.268 -8.362 2.280 1.00 94.56 105 ALA A CA 1
ATOM 746 C C . ALA A 1 105 ? -5.299 -9.893 2.283 1.00 94.56 105 ALA A C 1
ATOM 748 O O . ALA A 1 105 ? -5.514 -10.508 3.333 1.00 94.56 105 ALA A O 1
ATOM 749 N N . PHE A 1 106 ? -5.040 -10.520 1.137 1.00 94.81 106 PHE A N 1
ATOM 750 C CA . PHE A 1 106 ? -4.692 -11.938 1.122 1.00 94.81 106 PHE A CA 1
ATOM 751 C C . PHE A 1 106 ? -3.279 -12.118 1.689 1.00 94.81 106 PHE A C 1
ATOM 753 O O . PHE A 1 106 ? -2.413 -11.274 1.452 1.00 94.81 106 PHE A O 1
ATOM 760 N N . PRO A 1 107 ? -3.004 -13.199 2.433 1.00 94.75 107 PRO A N 1
ATOM 761 C CA . PRO A 1 107 ? -1.629 -13.566 2.724 1.00 94.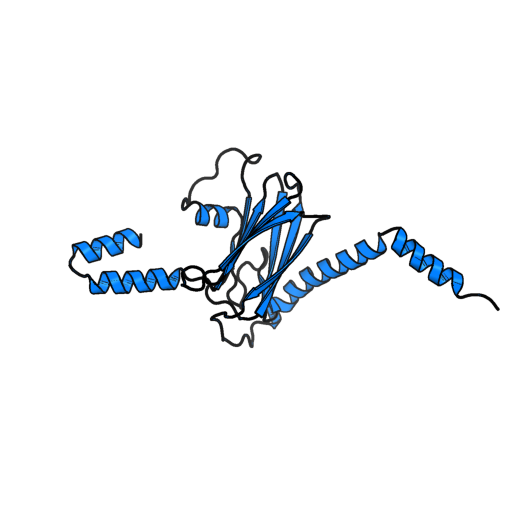75 107 PRO A CA 1
ATOM 762 C C . PRO A 1 107 ? -0.906 -13.975 1.432 1.00 94.75 107 PRO A C 1
ATOM 764 O O . PRO A 1 107 ? -1.501 -14.597 0.550 1.00 94.75 107 PRO A O 1
ATOM 767 N N . GLY A 1 108 ? 0.382 -13.658 1.341 1.00 94.06 108 GLY A N 1
ATOM 768 C CA . GLY A 1 108 ? 1.231 -14.025 0.210 1.00 94.06 108 GLY A CA 1
ATOM 769 C C . GLY A 1 108 ? 2.079 -12.871 -0.305 1.00 94.06 108 GLY A C 1
ATOM 770 O O . GLY A 1 108 ? 2.183 -11.815 0.323 1.00 94.06 108 GLY A O 1
ATOM 771 N N . THR A 1 109 ? 2.698 -13.098 -1.457 1.00 96.25 109 THR A N 1
ATOM 772 C CA . THR A 1 109 ? 3.603 -12.140 -2.089 1.00 96.25 109 THR A CA 1
ATOM 773 C C . THR A 1 109 ? 2.831 -11.228 -3.035 1.00 96.25 109 THR A C 1
ATOM 775 O O . THR A 1 109 ? 2.219 -11.687 -3.997 1.00 96.25 109 THR A O 1
ATOM 778 N N . TYR A 1 110 ? 2.904 -9.929 -2.776 1.00 96.50 110 TYR A N 1
ATOM 779 C CA . TYR A 1 110 ? 2.448 -8.877 -3.676 1.00 96.50 110 TYR A CA 1
ATOM 780 C C . TYR A 1 110 ? 3.615 -8.465 -4.573 1.00 96.50 110 TYR A C 1
ATOM 782 O O . TYR A 1 110 ? 4.695 -8.137 -4.067 1.00 96.50 110 TYR A O 1
ATOM 790 N N . ARG A 1 111 ? 3.411 -8.464 -5.894 1.00 97.06 111 ARG A N 1
ATOM 791 C CA . ARG A 1 111 ? 4.405 -7.965 -6.855 1.00 97.06 111 ARG A CA 1
ATOM 792 C C . ARG A 1 111 ? 4.037 -6.550 -7.251 1.00 97.06 111 ARG A C 1
ATOM 794 O O . ARG A 1 111 ? 2.917 -6.279 -7.666 1.00 97.06 111 ARG A O 1
ATOM 801 N N . VAL A 1 112 ? 4.986 -5.645 -7.113 1.00 96.12 112 VAL A N 1
ATOM 802 C CA . VAL A 1 112 ? 4.767 -4.218 -7.299 1.00 96.12 112 VAL A CA 1
ATOM 803 C C . VAL A 1 112 ? 5.696 -3.729 -8.389 1.00 96.12 112 VAL A C 1
ATOM 805 O O . VAL A 1 112 ? 6.916 -3.817 -8.252 1.00 96.12 112 VAL A O 1
ATOM 808 N N . LEU A 1 113 ? 5.110 -3.184 -9.444 1.00 95.00 113 LEU A N 1
ATOM 809 C CA . LEU A 1 113 ? 5.809 -2.491 -10.512 1.00 95.00 113 LEU A CA 1
ATOM 810 C C . LEU A 1 113 ? 5.635 -0.986 -10.309 1.00 95.00 113 LEU A C 1
ATOM 812 O O . LEU A 1 113 ? 4.513 -0.483 -10.269 1.00 95.00 113 LEU A O 1
ATOM 816 N N . ILE A 1 114 ? 6.755 -0.282 -10.191 1.00 94.31 114 ILE A N 1
ATOM 817 C CA . ILE A 1 114 ? 6.814 1.178 -10.172 1.00 94.31 114 ILE A CA 1
ATOM 818 C C . ILE A 1 114 ? 7.433 1.609 -11.491 1.00 94.31 114 ILE A C 1
ATOM 820 O O . ILE A 1 114 ? 8.548 1.189 -11.801 1.00 94.31 114 ILE A O 1
ATOM 824 N N . ARG A 1 115 ? 6.730 2.432 -12.268 1.00 92.06 115 ARG A N 1
ATOM 825 C CA . ARG A 1 115 ? 7.155 2.811 -13.618 1.00 92.06 115 ARG A CA 1
ATOM 826 C C . ARG A 1 115 ? 7.058 4.311 -13.822 1.00 92.06 115 ARG A C 1
ATOM 828 O O . ARG A 1 115 ? 6.028 4.907 -13.540 1.00 92.06 115 ARG A O 1
ATOM 835 N N . ARG A 1 116 ? 8.089 4.903 -14.414 1.00 92.50 116 ARG A N 1
ATOM 836 C CA . ARG A 1 116 ? 8.031 6.258 -14.957 1.00 92.50 116 ARG A CA 1
ATOM 837 C C . ARG A 1 116 ? 7.228 6.264 -16.253 1.00 92.50 116 ARG A C 1
ATOM 839 O O . ARG A 1 116 ? 7.674 5.719 -17.257 1.00 92.50 116 ARG A O 1
ATOM 846 N N . ALA A 1 117 ? 6.042 6.865 -16.226 1.00 88.00 117 ALA A N 1
ATOM 847 C CA . ALA A 1 117 ? 5.235 7.074 -17.422 1.00 88.00 117 ALA A CA 1
ATOM 848 C C . ALA A 1 117 ? 5.857 8.160 -18.308 1.00 88.00 117 ALA A C 1
ATOM 850 O O . ALA A 1 117 ? 5.987 7.982 -19.518 1.00 88.00 117 ALA A O 1
ATOM 851 N N . TRP A 1 118 ? 6.270 9.273 -17.694 1.00 88.38 118 TRP A N 1
ATOM 852 C CA . TRP A 1 118 ? 6.987 10.364 -18.351 1.00 88.38 118 TRP A CA 1
ATOM 853 C C . TRP A 1 118 ? 7.700 11.268 -17.331 1.00 88.38 118 TRP A C 1
ATOM 855 O O . TRP A 1 118 ? 7.504 11.159 -16.120 1.00 88.38 118 TRP A O 1
ATOM 865 N N . GLY A 1 119 ? 8.533 12.178 -17.840 1.00 88.69 119 GLY A N 1
ATOM 866 C CA . GLY A 1 119 ? 9.194 13.221 -17.054 1.00 88.69 119 GLY A CA 1
ATOM 867 C C . GLY A 1 119 ? 10.496 12.777 -16.383 1.00 88.69 119 GLY A C 1
ATOM 868 O O . GLY A 1 119 ? 11.124 11.806 -16.803 1.00 88.69 119 GLY A O 1
ATOM 869 N N . ARG A 1 120 ? 10.947 13.521 -15.367 1.00 87.81 120 ARG A N 1
ATOM 870 C CA . ARG A 1 120 ? 12.213 13.278 -14.662 1.00 87.81 120 ARG A CA 1
ATOM 871 C C . ARG A 1 120 ? 12.055 13.349 -13.147 1.00 87.81 120 ARG A C 1
ATOM 873 O O . ARG A 1 120 ? 11.661 14.372 -12.591 1.00 87.81 120 ARG A O 1
ATOM 880 N N . VAL A 1 121 ? 12.445 12.264 -12.482 1.00 89.31 121 VAL A N 1
ATOM 881 C CA . VAL A 1 121 ? 12.524 12.207 -11.021 1.00 89.31 121 VAL A CA 1
ATOM 882 C C . VAL A 1 121 ? 13.803 12.901 -10.562 1.00 89.31 121 VAL A C 1
ATOM 884 O O . VAL A 1 121 ? 14.887 12.679 -11.102 1.00 89.31 121 VAL A O 1
ATOM 887 N N . ALA A 1 122 ? 13.688 13.753 -9.551 1.00 88.44 122 ALA A N 1
ATOM 888 C CA . ALA A 1 122 ? 14.830 14.414 -8.943 1.00 88.44 122 ALA A CA 1
ATOM 889 C C . ALA A 1 122 ? 15.804 13.370 -8.377 1.00 88.44 122 ALA A C 1
ATOM 891 O O . ALA A 1 122 ? 15.411 12.484 -7.618 1.00 88.44 122 ALA A O 1
ATOM 892 N N . ALA A 1 123 ? 17.078 13.482 -8.765 1.00 87.81 123 ALA A N 1
ATOM 893 C CA . ALA A 1 123 ? 18.135 12.530 -8.412 1.00 87.81 123 ALA A CA 1
ATOM 894 C C . ALA A 1 123 ? 17.821 11.061 -8.774 1.00 87.81 123 ALA A C 1
ATOM 896 O O . ALA A 1 123 ? 18.403 10.156 -8.175 1.00 87.81 123 ALA A O 1
ATOM 897 N N . ASP A 1 124 ? 16.883 10.826 -9.705 1.00 88.88 124 ASP A N 1
ATOM 898 C CA . ASP A 1 124 ? 16.450 9.497 -10.159 1.00 88.88 124 ASP A CA 1
ATOM 899 C C . ASP A 1 124 ? 16.133 8.538 -8.997 1.00 88.88 124 ASP A C 1
ATOM 901 O O . ASP A 1 124 ? 16.361 7.333 -9.068 1.00 88.88 124 ASP A O 1
ATOM 905 N N . THR A 1 125 ? 15.626 9.085 -7.887 1.00 90.88 125 THR A N 1
ATOM 906 C CA . THR A 1 125 ? 15.403 8.354 -6.638 1.00 90.88 125 THR A CA 1
ATOM 907 C C . THR A 1 125 ? 13.963 8.504 -6.184 1.00 90.88 125 THR A C 1
ATOM 909 O O . THR A 1 125 ? 13.425 9.607 -6.099 1.00 90.88 125 THR A O 1
ATOM 912 N N . ILE A 1 126 ? 13.359 7.381 -5.812 1.00 93.25 126 ILE A N 1
ATOM 913 C CA . ILE A 1 126 ? 12.046 7.339 -5.174 1.00 93.25 126 ILE A CA 1
ATOM 914 C C . ILE A 1 126 ? 12.184 6.837 -3.740 1.00 93.25 126 ILE A C 1
ATOM 916 O O . ILE A 1 126 ? 13.114 6.103 -3.395 1.00 93.25 126 ILE A O 1
ATOM 920 N N . THR A 1 127 ? 11.234 7.212 -2.893 1.00 94.56 127 THR A N 1
ATOM 921 C CA . THR A 1 127 ? 11.088 6.625 -1.560 1.00 94.56 127 THR A CA 1
ATOM 922 C C . THR A 1 127 ? 9.876 5.713 -1.555 1.00 94.56 127 THR A C 1
ATOM 924 O O . THR A 1 127 ? 8.776 6.138 -1.894 1.00 94.56 127 THR A O 1
ATOM 927 N N . VAL A 1 128 ? 10.080 4.467 -1.143 1.00 95.69 128 VAL A N 1
ATOM 928 C CA . VAL A 1 128 ? 9.029 3.471 -0.960 1.00 95.69 128 VAL A CA 1
ATOM 929 C C . VAL A 1 128 ? 8.852 3.231 0.531 1.00 95.69 128 VAL A C 1
ATOM 931 O O . VAL A 1 128 ? 9.795 2.865 1.233 1.00 95.69 128 VAL A O 1
ATOM 934 N N . GLN A 1 129 ? 7.637 3.435 1.016 1.00 97.00 129 GLN A N 1
ATOM 935 C CA . GLN A 1 129 ? 7.221 3.126 2.374 1.00 97.00 129 GLN A CA 1
ATOM 936 C C . GLN A 1 129 ? 6.159 2.033 2.321 1.00 97.00 129 GLN A C 1
ATOM 938 O O . GLN A 1 129 ? 5.095 2.238 1.750 1.00 97.00 129 GLN A O 1
ATOM 943 N N . CYS A 1 130 ? 6.421 0.902 2.960 1.00 96.75 130 CYS A N 1
ATOM 944 C CA . CYS A 1 130 ? 5.442 -0.152 3.173 1.00 96.75 130 CYS A CA 1
ATOM 945 C C . CYS A 1 130 ? 5.184 -0.296 4.670 1.00 96.75 130 CYS A C 1
ATOM 947 O O . CYS A 1 130 ? 6.122 -0.510 5.437 1.00 96.75 130 CYS A O 1
ATOM 949 N N . THR A 1 131 ? 3.924 -0.214 5.079 1.00 97.62 131 THR A N 1
ATOM 950 C CA . THR A 1 131 ? 3.487 -0.512 6.440 1.00 97.62 131 THR A CA 1
ATOM 951 C C . THR A 1 131 ? 2.527 -1.696 6.402 1.00 97.62 131 THR A C 1
ATOM 953 O O . THR A 1 131 ? 1.479 -1.633 5.763 1.00 97.62 131 THR A O 1
ATOM 956 N N . LEU A 1 132 ? 2.883 -2.789 7.068 1.00 97.62 132 LEU A N 1
ATOM 957 C CA . LEU A 1 132 ? 2.023 -3.955 7.245 1.00 97.62 132 LEU A CA 1
ATOM 958 C C . LEU A 1 132 ? 1.248 -3.838 8.553 1.00 97.62 132 LEU A C 1
ATOM 960 O O . LEU A 1 132 ? 1.769 -3.297 9.526 1.00 97.62 132 LEU A O 1
ATOM 964 N N . HIS A 1 133 ? 0.032 -4.384 8.578 1.00 96.44 133 HIS A N 1
ATOM 965 C CA . HIS A 1 133 ? -0.817 -4.487 9.773 1.00 96.44 133 HIS A CA 1
ATOM 966 C C . HIS A 1 133 ? -1.010 -3.155 10.525 1.00 96.44 133 HIS A C 1
ATOM 968 O O . HIS A 1 133 ? -0.965 -3.111 11.758 1.00 96.44 133 HIS A O 1
ATOM 974 N N . VAL A 1 134 ? -1.231 -2.077 9.768 1.00 95.19 134 VAL A N 1
ATOM 975 C CA . VAL A 1 134 ? -1.456 -0.713 10.262 1.00 95.19 134 VAL A CA 1
ATOM 976 C C . VAL A 1 134 ? -2.548 -0.698 11.325 1.00 95.19 134 VAL A C 1
ATOM 978 O O . VAL A 1 134 ? -3.622 -1.263 11.113 1.00 95.19 134 VAL A O 1
ATOM 981 N N . GLY A 1 135 ? -2.302 -0.010 12.439 1.00 91.31 135 GLY A N 1
ATOM 982 C CA . GLY A 1 135 ? -3.278 0.141 13.520 1.00 91.31 135 GLY A CA 1
ATOM 983 C C . GLY A 1 135 ? -3.442 -1.106 14.394 1.00 91.31 135 GLY A C 1
ATOM 984 O O . GLY A 1 135 ? -4.450 -1.232 15.088 1.00 91.31 135 GLY A O 1
ATOM 985 N N . THR A 1 136 ? -2.472 -2.025 14.364 1.00 93.12 136 THR A N 1
ATOM 986 C CA . THR A 1 136 ? -2.414 -3.205 15.243 1.00 93.12 136 THR A CA 1
ATOM 987 C C . THR A 1 136 ? -1.095 -3.257 16.014 1.00 93.12 136 THR A C 1
ATOM 989 O O . THR A 1 136 ? -0.156 -2.522 15.725 1.00 93.12 136 THR A O 1
ATOM 992 N N . ASP A 1 137 ? -1.001 -4.165 16.981 1.00 93.44 137 ASP A N 1
ATOM 993 C CA . ASP A 1 137 ? 0.233 -4.498 17.703 1.00 93.44 137 ASP A CA 1
ATOM 994 C C . ASP A 1 137 ? 1.301 -5.178 16.824 1.00 93.44 137 ASP A C 1
ATOM 996 O O . ASP A 1 137 ? 2.468 -5.241 17.205 1.00 93.44 137 ASP A O 1
ATOM 1000 N N . ARG A 1 138 ? 0.916 -5.660 15.636 1.00 93.62 138 ARG A N 1
ATOM 1001 C CA . ARG A 1 138 ? 1.803 -6.288 14.645 1.00 93.62 138 ARG A CA 1
ATOM 1002 C C . ARG A 1 138 ? 2.274 -5.319 13.560 1.00 93.62 138 ARG A C 1
ATOM 1004 O O . ARG A 1 138 ? 2.785 -5.784 12.541 1.00 93.62 138 ARG A O 1
ATOM 1011 N N . GLU A 1 139 ? 2.070 -4.013 13.736 1.00 96.62 139 GLU A N 1
ATOM 1012 C CA . GLU A 1 139 ? 2.445 -3.015 12.735 1.00 96.62 139 GLU A CA 1
ATOM 1013 C C . GLU A 1 139 ? 3.948 -3.081 12.422 1.00 96.62 139 GLU A C 1
ATOM 1015 O O . GLU A 1 139 ? 4.795 -3.046 13.316 1.00 96.62 139 GLU A O 1
ATOM 1020 N N . GLN A 1 140 ? 4.288 -3.178 11.136 1.00 96.25 140 GLN A N 1
ATOM 1021 C CA . GLN A 1 140 ? 5.674 -3.218 10.671 1.00 96.25 140 GLN A CA 1
ATOM 1022 C C . GLN A 1 140 ? 5.865 -2.215 9.552 1.00 96.25 140 GLN A C 1
ATOM 1024 O O . GLN A 1 140 ? 5.242 -2.329 8.500 1.00 96.25 140 GLN A O 1
ATOM 1029 N N . LYS A 1 141 ? 6.759 -1.251 9.763 1.00 96.50 141 LYS A N 1
ATOM 1030 C CA . LYS A 1 141 ? 7.041 -0.191 8.801 1.00 96.50 141 LYS A CA 1
ATOM 1031 C C . LYS A 1 141 ? 8.435 -0.348 8.210 1.00 96.50 141 LYS A C 1
ATOM 1033 O O . LYS A 1 141 ? 9.427 -0.369 8.933 1.00 96.50 141 LYS A O 1
ATOM 1038 N N . ILE A 1 142 ? 8.503 -0.380 6.887 1.00 94.25 142 ILE A N 1
ATOM 1039 C CA . ILE A 1 142 ? 9.737 -0.422 6.109 1.00 94.25 142 ILE A CA 1
ATOM 1040 C C . ILE A 1 142 ? 9.755 0.804 5.205 1.00 94.25 142 ILE A C 1
ATOM 1042 O O . ILE A 1 142 ? 8.828 1.029 4.433 1.00 94.25 142 ILE A O 1
ATOM 1046 N N . VAL A 1 143 ? 10.824 1.592 5.287 1.00 95.12 143 VAL A N 1
ATOM 1047 C CA . VAL A 1 143 ? 11.068 2.732 4.397 1.00 95.12 143 VAL A CA 1
ATOM 1048 C C . VAL A 1 143 ? 12.387 2.492 3.686 1.00 95.12 143 VAL A C 1
ATOM 1050 O O . VAL A 1 143 ? 13.398 2.231 4.338 1.00 95.12 143 VAL A O 1
ATOM 1053 N N . ARG A 1 144 ? 12.387 2.567 2.356 1.00 91.94 144 ARG A N 1
ATOM 1054 C CA . ARG A 1 144 ? 13.596 2.448 1.540 1.00 91.94 144 ARG A CA 1
ATOM 1055 C C . ARG A 1 144 ? 13.622 3.508 0.456 1.00 91.94 144 ARG A C 1
ATOM 1057 O O . ARG A 1 144 ? 12.635 3.715 -0.242 1.00 91.94 144 ARG A O 1
ATOM 1064 N N . GLN A 1 145 ? 14.774 4.144 0.301 1.00 92.50 145 GLN A N 1
ATOM 1065 C CA . GLN A 1 145 ? 15.089 4.899 -0.903 1.00 92.50 145 GLN A CA 1
ATOM 1066 C C . GLN A 1 145 ? 15.654 3.938 -1.938 1.00 92.50 145 GLN A C 1
ATOM 1068 O O . GLN A 1 145 ? 16.454 3.062 -1.599 1.00 92.50 145 GLN A O 1
ATOM 1073 N N . MET A 1 146 ? 15.217 4.077 -3.181 1.00 89.81 146 MET A N 1
ATOM 1074 C CA . MET A 1 146 ? 15.683 3.235 -4.273 1.00 89.81 146 MET A CA 1
ATOM 1075 C C . MET A 1 146 ? 15.851 4.051 -5.553 1.00 89.81 146 MET A C 1
ATOM 1077 O O . MET A 1 146 ? 15.042 4.950 -5.810 1.00 89.81 146 MET A O 1
ATOM 1081 N N . PRO A 1 147 ? 16.890 3.752 -6.349 1.00 91.31 147 PRO A N 1
ATOM 1082 C CA . PRO A 1 147 ? 17.037 4.355 -7.659 1.00 91.31 147 PRO A CA 1
ATOM 1083 C C . PRO A 1 147 ? 15.909 3.857 -8.566 1.00 91.31 147 PRO A C 1
ATOM 1085 O O . PRO A 1 147 ? 15.682 2.652 -8.683 1.00 91.31 147 PRO A O 1
ATOM 1088 N N . LEU A 1 148 ? 15.217 4.782 -9.219 1.00 85.31 148 LEU A N 1
ATOM 1089 C CA . LEU A 1 148 ? 14.312 4.481 -10.317 1.00 85.31 148 LEU A CA 1
ATOM 1090 C C . LEU A 1 148 ? 15.166 4.478 -11.587 1.00 85.31 148 LEU A C 1
ATOM 1092 O O . LEU A 1 148 ? 15.448 5.540 -12.131 1.00 85.31 148 LEU A O 1
ATOM 1096 N N . GLY A 1 149 ? 15.657 3.289 -11.958 1.00 73.00 149 GLY A N 1
ATOM 1097 C CA . GLY A 1 149 ? 16.672 3.078 -12.995 1.00 73.00 149 GLY A CA 1
ATOM 1098 C C . GLY A 1 149 ? 16.245 3.490 -14.410 1.00 73.00 149 GLY A C 1
ATOM 1099 O O . GLY A 1 149 ? 15.862 4.631 -14.659 1.00 73.00 149 GLY A O 1
ATOM 1100 N N . ALA A 1 150 ? 16.365 2.568 -15.375 1.00 68.56 150 ALA A N 1
ATOM 1101 C CA . ALA A 1 150 ? 16.144 2.900 -16.784 1.00 68.56 150 ALA A CA 1
ATOM 1102 C C . ALA A 1 150 ? 14.737 3.455 -17.037 1.00 68.56 150 ALA A C 1
ATOM 1104 O O . ALA A 1 150 ? 14.664 4.422 -17.772 1.00 68.56 150 ALA A O 1
ATOM 1105 N N . ASP A 1 151 ? 13.697 2.933 -16.365 1.00 78.81 151 ASP A N 1
ATOM 1106 C CA . ASP A 1 151 ? 12.330 3.501 -16.299 1.00 78.81 151 ASP A CA 1
ATOM 1107 C C . ASP A 1 151 ? 11.421 2.796 -15.269 1.00 78.81 151 ASP A C 1
ATOM 1109 O O . ASP A 1 151 ? 10.387 3.339 -14.883 1.00 78.81 151 ASP A O 1
ATOM 1113 N N . GLU A 1 152 ? 11.786 1.601 -14.796 1.00 87.44 152 GLU A N 1
ATOM 1114 C CA . GLU A 1 152 ? 10.958 0.806 -13.885 1.00 87.44 152 GLU A CA 1
ATOM 1115 C C . GLU A 1 152 ? 11.755 0.155 -12.750 1.00 87.44 152 GLU A C 1
ATOM 1117 O O . GLU A 1 152 ? 12.965 -0.068 -12.851 1.00 87.44 152 GLU A O 1
ATOM 1122 N N . VAL A 1 153 ? 11.050 -0.172 -11.668 1.00 90.75 153 VAL A N 1
ATOM 1123 C CA . VAL A 1 153 ? 11.535 -0.990 -10.555 1.00 90.75 153 VAL A CA 1
ATOM 1124 C C . VAL A 1 153 ? 10.453 -1.999 -10.191 1.00 90.75 153 VAL A C 1
ATOM 1126 O O . VAL A 1 153 ? 9.292 -1.637 -10.003 1.00 90.75 153 VAL A O 1
ATOM 1129 N N . LEU A 1 154 ? 10.848 -3.265 -10.054 1.00 91.88 154 LEU A N 1
ATOM 1130 C CA . LEU A 1 154 ? 9.992 -4.333 -9.551 1.00 91.88 154 LEU A CA 1
ATOM 1131 C C . LEU A 1 154 ? 10.397 -4.677 -8.115 1.00 91.88 154 LEU A C 1
ATOM 1133 O O . LEU A 1 154 ? 11.572 -4.919 -7.834 1.00 91.88 154 LEU A O 1
ATOM 1137 N N . LEU A 1 155 ? 9.426 -4.724 -7.207 1.00 92.00 155 LEU A N 1
ATOM 1138 C CA . LEU A 1 155 ? 9.630 -5.116 -5.816 1.00 92.00 155 LEU A CA 1
ATOM 1139 C C . LEU A 1 155 ? 8.584 -6.138 -5.373 1.00 92.00 155 LEU A C 1
ATOM 1141 O O . LEU A 1 155 ? 7.475 -6.195 -5.896 1.00 92.00 155 LEU A O 1
ATOM 1145 N N . SER A 1 156 ? 8.966 -6.981 -4.421 1.00 95.00 156 SER A N 1
ATOM 1146 C CA . SER A 1 156 ? 8.085 -7.979 -3.813 1.00 95.00 156 SER A CA 1
ATOM 1147 C C . SER A 1 156 ? 7.864 -7.630 -2.348 1.00 95.00 156 SER A C 1
ATOM 1149 O O . SER A 1 156 ? 8.816 -7.291 -1.641 1.00 95.00 156 SER A O 1
ATOM 1151 N N . ILE A 1 157 ? 6.609 -7.685 -1.910 1.00 96.00 157 ILE A N 1
ATOM 1152 C CA . ILE A 1 157 ? 6.205 -7.448 -0.523 1.00 96.00 157 ILE A CA 1
ATOM 1153 C C . ILE A 1 157 ? 5.491 -8.699 -0.035 1.00 96.00 157 ILE A C 1
ATOM 1155 O O . ILE A 1 157 ? 4.435 -9.055 -0.554 1.00 96.00 157 ILE A O 1
ATOM 1159 N N . ASP A 1 158 ? 6.050 -9.344 0.981 1.00 96.94 158 ASP A N 1
ATOM 1160 C CA . ASP A 1 158 ? 5.413 -10.490 1.615 1.00 96.94 158 ASP A CA 1
ATOM 1161 C C . ASP A 1 158 ? 4.477 -10.025 2.729 1.00 96.94 158 ASP A C 1
ATOM 1163 O O . ASP A 1 158 ? 4.890 -9.353 3.676 1.00 96.94 158 ASP A O 1
ATOM 1167 N N . VAL A 1 159 ? 3.206 -10.410 2.624 1.00 96.38 159 VAL A N 1
ATOM 1168 C CA . VAL A 1 159 ? 2.198 -10.227 3.670 1.00 96.38 159 VAL A CA 1
ATOM 1169 C C . VAL A 1 159 ? 1.980 -11.586 4.337 1.00 96.38 159 VAL A C 1
ATOM 1171 O O . VAL A 1 159 ? 1.210 -12.403 3.829 1.00 96.38 159 VAL A O 1
ATOM 1174 N N . PRO A 1 160 ? 2.641 -11.880 5.471 1.00 91.56 160 PRO A N 1
ATOM 1175 C CA . PRO A 1 160 ? 2.607 -13.220 6.057 1.00 91.56 160 PRO A CA 1
ATOM 1176 C C . PRO A 1 160 ? 1.230 -13.592 6.622 1.00 91.56 160 PRO A C 1
ATOM 1178 O O . PRO A 1 160 ? 0.875 -14.766 6.668 1.00 91.56 160 PRO A O 1
ATOM 1181 N N . ALA A 1 161 ? 0.446 -12.605 7.068 1.00 89.56 161 ALA A N 1
ATOM 1182 C CA . ALA A 1 161 ? -0.801 -12.841 7.791 1.00 89.56 161 ALA A CA 1
ATOM 1183 C C . ALA A 1 161 ? -1.904 -11.829 7.429 1.00 89.56 161 ALA A C 1
ATOM 1185 O O . ALA A 1 161 ? -2.309 -11.018 8.268 1.00 89.56 161 ALA A O 1
ATOM 1186 N N . GLY A 1 162 ? -2.384 -11.887 6.185 1.00 88.44 162 GLY A N 1
ATOM 1187 C CA . GLY A 1 162 ? -3.555 -11.137 5.719 1.00 88.44 162 GLY A CA 1
ATOM 1188 C C . GLY A 1 162 ? -4.884 -11.680 6.269 1.00 88.44 162 GLY A C 1
ATOM 1189 O O . GLY A 1 162 ? -4.996 -12.862 6.610 1.00 88.44 162 GLY A O 1
ATOM 1190 N N . ARG A 1 163 ? -5.894 -10.811 6.396 1.00 93.44 163 ARG A N 1
ATOM 1191 C CA . ARG A 1 163 ? -7.220 -11.148 6.946 1.00 93.44 163 ARG A CA 1
ATOM 1192 C C . ARG A 1 163 ? -8.206 -11.675 5.905 1.00 93.44 163 ARG A C 1
ATOM 1194 O O . ARG A 1 163 ? -9.169 -12.339 6.289 1.00 93.44 163 ARG A O 1
ATOM 1201 N N . ARG A 1 164 ? -7.977 -11.428 4.613 1.00 90.94 164 ARG A N 1
ATOM 1202 C CA . ARG A 1 164 ? -8.890 -11.844 3.541 1.00 90.94 164 ARG A CA 1
ATOM 1203 C C . ARG A 1 164 ? -8.798 -13.351 3.310 1.00 90.94 164 ARG A C 1
ATOM 1205 O O . ARG A 1 164 ? -7.707 -13.901 3.171 1.00 90.94 164 ARG A O 1
ATOM 1212 N N . ARG A 1 165 ? -9.956 -14.018 3.276 1.00 81.44 165 ARG A N 1
ATOM 1213 C CA . ARG A 1 165 ? -10.079 -15.472 3.036 1.00 81.44 165 ARG A CA 1
ATOM 1214 C C . ARG A 1 165 ? -11.116 -15.851 1.977 1.00 81.44 165 ARG A C 1
ATOM 1216 O O . ARG A 1 165 ? -11.340 -17.034 1.749 1.00 81.44 165 ARG A O 1
ATOM 1223 N N . GLU A 1 166 ? -11.777 -14.867 1.377 1.00 76.06 166 GLU A N 1
ATOM 1224 C CA . GLU A 1 166 ? -12.824 -15.090 0.378 1.00 76.06 166 GLU A CA 1
ATOM 1225 C C . GLU A 1 166 ? -12.249 -15.738 -0.888 1.00 76.06 166 GLU A C 1
ATOM 1227 O O . GLU A 1 166 ? -11.131 -15.433 -1.296 1.00 76.06 166 GLU A O 1
ATOM 1232 N N . SER A 1 167 ? -13.010 -16.629 -1.521 1.00 67.94 167 SER A N 1
ATOM 1233 C CA . SER A 1 167 ? -12.648 -17.179 -2.829 1.00 67.94 167 SER A CA 1
ATOM 1234 C C . SER A 1 167 ? -13.062 -16.201 -3.933 1.00 67.94 167 SER A C 1
ATOM 1236 O O . SER A 1 167 ? -14.156 -15.648 -3.869 1.00 67.94 167 SER A O 1
ATOM 1238 N N . LEU A 1 168 ? -12.210 -15.992 -4.940 1.00 67.69 168 LEU A N 1
ATOM 1239 C CA . LEU A 1 168 ? -12.459 -15.056 -6.050 1.00 67.69 168 LEU A CA 1
ATOM 1240 C C . LEU A 1 168 ? -13.120 -15.705 -7.278 1.00 67.69 168 LEU A C 1
ATOM 1242 O O . LEU A 1 168 ? -13.064 -15.140 -8.371 1.00 67.69 168 LEU A O 1
ATOM 1246 N N . LEU A 1 169 ? -13.711 -16.894 -7.120 1.00 57.91 169 LEU A N 1
ATOM 1247 C CA . LEU A 1 169 ? -14.413 -17.585 -8.203 1.00 57.91 169 LEU A CA 1
ATOM 1248 C C . LEU A 1 169 ? -15.475 -16.631 -8.783 1.00 57.91 169 LEU A C 1
ATOM 1250 O O . LEU A 1 169 ? -16.316 -16.140 -8.040 1.00 57.91 169 LEU A O 1
ATOM 1254 N N . ASP A 1 170 ? -15.349 -16.340 -10.082 1.00 47.62 170 ASP A N 1
ATOM 1255 C CA . ASP A 1 170 ? -16.131 -15.422 -10.941 1.00 47.62 170 ASP A CA 1
ATOM 1256 C C . ASP A 1 170 ? -15.484 -14.059 -11.281 1.00 47.62 170 ASP A C 1
ATOM 1258 O O . ASP A 1 170 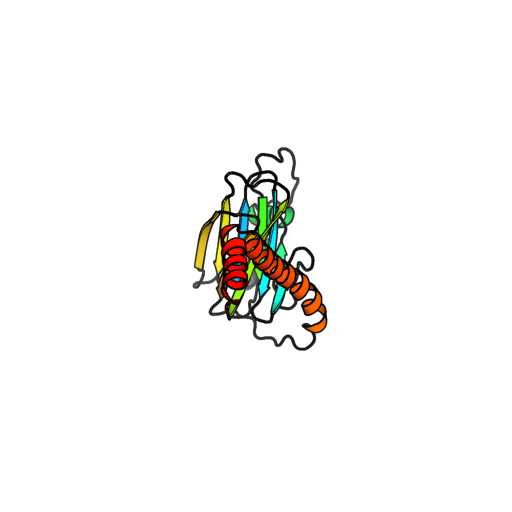? -15.791 -13.494 -12.331 1.00 47.62 170 ASP A O 1
ATOM 1262 N N . ALA A 1 171 ? -14.524 -13.544 -10.504 1.00 47.94 171 ALA A N 1
ATOM 1263 C CA . ALA A 1 171 ? -13.910 -12.225 -10.759 1.00 47.94 171 ALA A CA 1
ATOM 1264 C C . ALA A 1 171 ? -12.720 -12.240 -11.747 1.00 47.94 171 ALA A C 1
ATOM 1266 O O . ALA A 1 171 ? -12.360 -11.211 -12.327 1.00 47.94 171 ALA A O 1
ATOM 1267 N N . THR A 1 172 ? -12.107 -13.407 -11.945 1.00 50.69 172 THR A N 1
ATOM 1268 C CA . THR A 1 172 ? -10.816 -13.579 -12.635 1.00 50.69 172 THR A CA 1
ATOM 1269 C C . THR A 1 172 ? -10.881 -13.292 -14.141 1.00 50.69 172 THR A C 1
ATOM 1271 O O . THR A 1 172 ? -9.963 -12.693 -14.695 1.00 50.69 172 THR A O 1
ATOM 1274 N N . ILE A 1 173 ? -11.995 -13.621 -14.808 1.00 49.25 173 ILE A N 1
ATOM 1275 C CA . ILE A 1 173 ? -12.087 -13.584 -16.283 1.00 49.25 173 ILE A CA 1
ATOM 1276 C C . ILE A 1 173 ? -11.954 -12.155 -16.839 1.00 49.25 173 ILE A C 1
ATOM 1278 O O . ILE A 1 173 ? -11.340 -11.948 -17.884 1.00 49.25 173 ILE A O 1
ATOM 1282 N N . ALA A 1 174 ? -12.505 -11.153 -16.147 1.00 50.56 174 ALA A N 1
ATOM 1283 C CA . ALA A 1 174 ? -12.462 -9.765 -16.610 1.00 50.56 174 ALA A CA 1
ATOM 1284 C C . ALA A 1 174 ? -11.123 -9.068 -16.305 1.00 50.56 174 ALA A C 1
ATOM 1286 O O . ALA A 1 174 ? -10.716 -8.174 -17.046 1.00 50.56 174 ALA A O 1
ATOM 1287 N N . GLN A 1 175 ? -10.432 -9.464 -15.229 1.00 52.97 175 GLN A N 1
ATOM 1288 C CA . GLN A 1 175 ? -9.183 -8.822 -14.801 1.00 52.97 175 GLN A CA 1
ATOM 1289 C C . GLN A 1 175 ? -7.934 -9.405 -15.478 1.00 52.97 175 GLN A C 1
ATOM 1291 O O . GLN A 1 175 ? -6.979 -8.657 -15.707 1.00 52.97 175 GLN A O 1
ATOM 1296 N N . ASP A 1 176 ? -7.957 -10.683 -15.873 1.00 50.78 176 ASP A N 1
ATOM 1297 C CA . ASP A 1 176 ? -6.830 -11.356 -16.539 1.00 50.78 176 ASP A CA 1
ATOM 1298 C C . ASP A 1 176 ? -6.373 -10.641 -17.821 1.00 50.78 176 ASP A C 1
ATOM 1300 O O . ASP A 1 176 ? -5.176 -10.561 -18.095 1.00 50.78 176 ASP A O 1
ATOM 1304 N N . ILE A 1 177 ? -7.299 -10.043 -18.582 1.00 51.53 177 ILE A N 1
ATOM 1305 C CA . ILE A 1 177 ? -6.978 -9.340 -19.837 1.00 51.53 177 ILE A CA 1
ATOM 1306 C C . ILE A 1 177 ? -6.131 -8.085 -19.576 1.00 51.53 177 ILE A C 1
ATOM 1308 O O . ILE A 1 177 ? -5.184 -7.813 -20.314 1.00 51.53 177 ILE A O 1
ATOM 1312 N N . VAL A 1 178 ? -6.438 -7.322 -18.523 1.00 53.25 178 VAL A N 1
ATOM 1313 C CA . VAL A 1 178 ? -5.726 -6.072 -18.199 1.00 53.25 178 VAL A CA 1
ATOM 1314 C C . VAL A 1 178 ? -4.375 -6.382 -17.549 1.00 53.25 178 VAL A C 1
ATOM 1316 O O . VAL A 1 178 ? -3.351 -5.819 -17.940 1.00 53.25 178 VAL A O 1
ATOM 1319 N N . ALA A 1 179 ? -4.348 -7.333 -16.612 1.00 58.69 179 ALA A N 1
ATOM 1320 C CA . ALA A 1 179 ? -3.134 -7.782 -15.934 1.00 58.69 179 ALA A CA 1
ATOM 1321 C C . ALA A 1 179 ? -2.090 -8.344 -16.916 1.00 58.69 179 ALA A C 1
ATOM 1323 O O . ALA A 1 179 ? -0.928 -7.917 -16.906 1.00 58.69 179 ALA A O 1
ATOM 1324 N N . GLN A 1 180 ? -2.512 -9.237 -17.824 1.00 55.09 180 GLN A N 1
ATOM 1325 C CA . GLN A 1 180 ? -1.625 -9.809 -18.837 1.00 55.09 180 GLN A CA 1
ATOM 1326 C C . GLN A 1 180 ? -1.029 -8.745 -19.757 1.00 55.09 180 GLN A C 1
ATOM 1328 O O . GLN A 1 180 ? 0.137 -8.865 -20.128 1.00 55.09 180 GLN A O 1
ATOM 1333 N N . GLN A 1 181 ? -1.769 -7.691 -20.107 1.00 58.53 181 GLN A N 1
ATOM 1334 C CA . GLN A 1 181 ? -1.252 -6.636 -20.983 1.00 58.53 181 GLN A CA 1
ATOM 1335 C C . GLN A 1 181 ? -0.125 -5.827 -20.333 1.00 58.53 181 GLN A C 1
ATOM 1337 O O . GLN A 1 181 ? 0.845 -5.488 -21.011 1.00 58.53 181 GLN A O 1
ATOM 1342 N N . HIS A 1 182 ? -0.214 -5.534 -19.034 1.00 55.47 182 HIS A N 1
ATOM 1343 C CA . HIS A 1 182 ? 0.821 -4.772 -18.331 1.00 55.47 182 HIS A CA 1
ATOM 1344 C C . HIS A 1 182 ? 2.063 -5.619 -18.028 1.00 55.47 182 HIS A C 1
ATOM 1346 O O . HIS A 1 182 ? 3.180 -5.180 -18.308 1.00 55.47 182 HIS A O 1
ATOM 1352 N N . ILE A 1 183 ? 1.879 -6.852 -17.545 1.00 60.62 183 ILE A N 1
ATOM 1353 C CA . ILE A 1 183 ? 2.988 -7.758 -17.212 1.00 60.62 183 ILE A CA 1
ATOM 1354 C C . ILE A 1 183 ? 3.701 -8.241 -18.479 1.00 60.62 183 ILE A C 1
ATOM 1356 O O . ILE A 1 183 ? 4.928 -8.197 -18.542 1.00 60.62 183 ILE A O 1
ATOM 1360 N N . SER A 1 184 ? 2.963 -8.627 -19.528 1.00 56.97 184 SER A N 1
ATOM 1361 C CA . SER A 1 184 ? 3.582 -9.052 -20.795 1.00 56.97 184 SER A CA 1
ATOM 1362 C C . SER A 1 184 ? 4.384 -7.922 -21.433 1.00 56.97 184 SER A C 1
ATOM 1364 O O . SER A 1 184 ? 5.435 -8.174 -22.014 1.00 56.97 184 SER A O 1
ATOM 1366 N N . ARG A 1 185 ? 3.935 -6.666 -21.293 1.00 58.50 185 ARG A N 1
ATOM 1367 C CA . ARG A 1 185 ? 4.699 -5.497 -21.753 1.00 58.50 185 ARG A CA 1
ATOM 1368 C C . ARG A 1 185 ? 5.977 -5.286 -20.946 1.00 58.50 185 ARG A C 1
ATOM 1370 O O . ARG A 1 185 ? 7.001 -5.016 -21.562 1.00 58.50 185 ARG A O 1
ATOM 1377 N N . ALA A 1 186 ? 5.941 -5.448 -19.624 1.00 59.69 186 ALA A N 1
ATOM 1378 C CA . ALA A 1 186 ? 7.132 -5.334 -18.779 1.00 59.69 186 ALA A CA 1
ATOM 1379 C C . ALA A 1 186 ? 8.153 -6.452 -19.073 1.00 59.69 186 ALA A C 1
ATOM 1381 O O . ALA A 1 186 ? 9.328 -6.180 -19.306 1.00 59.69 186 ALA A O 1
ATOM 1382 N N . ILE A 1 187 ? 7.704 -7.708 -19.184 1.00 63.53 187 ILE A N 1
ATOM 1383 C CA . ILE A 1 187 ? 8.573 -8.849 -19.526 1.00 63.53 187 ILE A CA 1
ATOM 1384 C C . ILE A 1 187 ? 9.156 -8.695 -20.940 1.00 63.53 187 ILE A C 1
ATOM 1386 O O . ILE A 1 187 ? 10.348 -8.926 -21.146 1.00 63.53 187 ILE A O 1
ATOM 1390 N N . LEU A 1 188 ? 8.350 -8.267 -21.919 1.00 51.91 188 LEU A N 1
ATOM 1391 C CA . LEU A 1 188 ? 8.829 -8.002 -23.278 1.00 51.91 188 LEU A CA 1
ATOM 1392 C C . LEU A 1 188 ? 9.849 -6.855 -23.305 1.00 51.91 188 LEU A C 1
ATOM 1394 O O . LEU A 1 188 ? 10.851 -6.953 -24.010 1.00 51.91 188 LEU A O 1
ATOM 1398 N N . ALA A 1 189 ? 9.632 -5.794 -22.526 1.00 58.59 189 ALA A N 1
ATOM 1399 C CA . ALA A 1 189 ? 10.584 -4.695 -22.398 1.00 58.59 189 ALA A CA 1
ATOM 1400 C C . ALA A 1 189 ? 11.914 -5.168 -21.788 1.00 58.59 189 ALA A C 1
ATOM 1402 O O . ALA A 1 189 ? 12.975 -4.824 -22.306 1.00 58.59 189 ALA A O 1
ATOM 1403 N N . GLN A 1 190 ? 11.877 -6.031 -20.768 1.00 61.09 190 GLN A N 1
ATOM 1404 C CA . GLN A 1 190 ? 13.079 -6.644 -20.193 1.00 61.09 190 GLN A CA 1
ATOM 1405 C C . GLN A 1 190 ? 13.826 -7.521 -21.209 1.00 61.09 190 GLN A C 1
ATOM 1407 O O . GLN A 1 190 ? 15.052 -7.444 -21.307 1.00 61.09 190 GLN A O 1
ATOM 1412 N N . GLN A 1 191 ? 13.104 -8.297 -22.024 1.00 57.75 191 GLN A N 1
ATOM 1413 C CA . GLN A 1 191 ? 13.707 -9.104 -23.090 1.00 57.75 191 GLN A CA 1
ATOM 1414 C C . GLN A 1 191 ? 14.315 -8.237 -24.201 1.00 57.75 191 GLN A C 1
ATOM 1416 O O . GLN A 1 191 ? 15.452 -8.473 -24.604 1.00 57.75 191 GLN A O 1
ATOM 1421 N N . LEU A 1 192 ? 13.619 -7.195 -24.659 1.00 54.44 192 LEU A N 1
ATOM 1422 C CA . LEU A 1 192 ? 14.146 -6.258 -25.658 1.00 54.44 192 LEU A CA 1
ATOM 1423 C C . LEU A 1 192 ? 15.372 -5.503 -25.139 1.00 54.44 192 LEU A C 1
ATOM 1425 O O . LEU A 1 192 ? 16.347 -5.355 -25.874 1.00 54.44 192 LEU A O 1
ATOM 1429 N N . ASN A 1 193 ? 15.371 -5.082 -23.874 1.00 55.19 193 ASN A N 1
ATOM 1430 C CA . ASN A 1 193 ? 16.521 -4.416 -23.267 1.00 55.19 193 ASN A CA 1
ATOM 1431 C C . ASN A 1 193 ? 17.724 -5.372 -23.154 1.00 55.19 193 ASN A C 1
ATOM 1433 O O . ASN A 1 193 ? 18.850 -4.985 -23.454 1.00 55.19 193 ASN A O 1
ATOM 1437 N N . SER A 1 194 ? 17.486 -6.656 -22.850 1.00 57.81 194 SER A N 1
ATOM 1438 C CA . SER A 1 194 ? 18.539 -7.684 -22.854 1.00 57.81 194 SER A CA 1
ATOM 1439 C C . SER A 1 194 ? 19.120 -7.971 -24.249 1.00 57.81 194 SER A C 1
ATOM 1441 O O . SER A 1 194 ? 20.292 -8.314 -24.367 1.00 57.81 194 SER A O 1
ATOM 1443 N N . LEU A 1 195 ? 18.331 -7.790 -25.315 1.00 52.81 195 LEU A N 1
ATOM 1444 C CA . LEU A 1 195 ? 18.785 -7.908 -26.710 1.00 52.81 195 LEU A CA 1
ATOM 1445 C C . LEU A 1 195 ? 19.470 -6.633 -27.228 1.00 52.81 195 LEU A C 1
ATOM 1447 O O . LEU A 1 195 ? 20.250 -6.697 -28.177 1.00 52.81 195 LEU A O 1
ATOM 1451 N N . SER A 1 196 ? 19.173 -5.488 -26.612 1.00 56.66 196 SER A N 1
ATOM 1452 C CA . SER A 1 196 ? 19.748 -4.180 -26.945 1.00 56.66 196 SER A CA 1
ATOM 1453 C C . SER A 1 196 ? 21.124 -3.965 -26.305 1.00 56.66 196 SER A C 1
ATOM 1455 O O . SER A 1 196 ? 21.835 -3.038 -26.691 1.00 56.66 196 SER A O 1
ATOM 1457 N N . ASP A 1 197 ? 21.523 -4.827 -25.363 1.00 53.00 197 ASP A N 1
ATOM 1458 C CA . ASP A 1 197 ? 22.868 -4.839 -24.796 1.00 53.00 197 ASP A CA 1
ATOM 1459 C C . ASP A 1 197 ? 23.885 -5.291 -25.873 1.00 53.00 197 ASP A C 1
ATOM 1461 O O . ASP A 1 197 ? 23.845 -6.445 -26.330 1.00 53.00 197 ASP A O 1
ATOM 1465 N N . PRO A 1 198 ? 24.825 -4.420 -26.303 1.00 58.25 198 PRO A N 1
ATOM 1466 C CA . PRO A 1 198 ? 25.784 -4.725 -27.366 1.00 58.25 198 PRO A CA 1
ATOM 1467 C C . PRO A 1 198 ? 26.632 -5.966 -27.078 1.00 58.25 198 PRO A C 1
ATOM 1469 O O . PRO A 1 198 ? 27.116 -6.613 -28.010 1.00 58.25 198 PRO A O 1
ATOM 1472 N N . ASN A 1 199 ? 26.822 -6.312 -25.801 1.00 59.72 199 ASN A N 1
ATOM 1473 C CA . ASN A 1 199 ? 27.580 -7.493 -25.396 1.00 59.72 199 ASN A CA 1
ATOM 1474 C C . ASN A 1 199 ? 26.764 -8.786 -25.549 1.00 59.72 199 ASN A C 1
ATOM 1476 O O . ASN A 1 199 ? 27.310 -9.796 -25.996 1.00 59.72 199 ASN A O 1
ATOM 1480 N N . ALA A 1 200 ? 25.454 -8.748 -25.284 1.00 57.94 200 ALA A N 1
ATOM 1481 C CA . ALA A 1 200 ? 24.551 -9.880 -25.499 1.00 57.94 200 ALA A CA 1
ATOM 1482 C C . ALA A 1 200 ? 24.314 -10.141 -26.999 1.00 57.94 200 ALA A C 1
ATOM 1484 O O . ALA A 1 200 ? 24.380 -11.286 -27.456 1.00 57.94 200 ALA A O 1
ATOM 1485 N N . ALA A 1 201 ? 24.158 -9.078 -27.797 1.00 56.56 201 ALA A N 1
ATOM 1486 C CA . ALA A 1 201 ? 24.067 -9.171 -29.257 1.00 56.56 201 ALA A CA 1
ATOM 1487 C C . ALA A 1 201 ? 25.361 -9.728 -29.899 1.00 56.56 201 ALA A C 1
ATOM 1489 O O . ALA A 1 201 ? 25.319 -10.487 -30.877 1.00 56.56 201 ALA A O 1
ATOM 1490 N N . ARG A 1 202 ? 26.532 -9.409 -29.326 1.00 57.25 202 ARG A N 1
ATOM 1491 C CA . ARG A 1 202 ? 27.833 -9.972 -29.739 1.00 57.25 202 ARG A CA 1
ATOM 1492 C C . ARG A 1 202 ? 27.991 -11.446 -29.362 1.00 57.25 202 ARG A C 1
ATOM 1494 O O . ARG A 1 202 ? 28.465 -12.220 -30.188 1.00 57.25 202 ARG A O 1
ATOM 1501 N N . ALA A 1 203 ? 27.544 -11.862 -28.179 1.00 58.06 203 ALA A N 1
ATOM 1502 C CA . ALA A 1 203 ? 27.586 -13.268 -27.767 1.00 58.06 203 ALA A CA 1
ATOM 1503 C C . ALA A 1 203 ? 26.697 -14.165 -28.654 1.00 58.06 203 ALA A C 1
ATOM 1505 O O . ALA A 1 203 ? 27.105 -15.259 -29.049 1.00 58.06 203 ALA A O 1
ATOM 1506 N N . LEU A 1 204 ? 25.515 -13.677 -29.050 1.00 57.09 204 LEU A N 1
ATOM 1507 C CA . LEU A 1 204 ? 24.592 -14.421 -29.916 1.00 57.09 204 LEU A CA 1
ATOM 1508 C C . LEU A 1 204 ? 25.094 -14.527 -31.371 1.00 57.09 204 LEU A C 1
ATOM 1510 O O . LEU A 1 204 ? 24.942 -15.567 -32.017 1.00 57.09 204 LEU A O 1
ATOM 1514 N N . SER A 1 205 ? 25.730 -13.471 -31.889 1.00 61.97 205 SER A N 1
ATOM 1515 C CA . SER A 1 205 ? 26.341 -13.475 -33.229 1.00 61.97 205 SER A CA 1
ATOM 1516 C C . SER A 1 205 ? 27.612 -14.329 -33.298 1.00 61.97 205 SER A C 1
ATOM 1518 O O . SER A 1 205 ? 27.817 -15.033 -34.287 1.00 61.97 205 SER A O 1
ATOM 1520 N N . GLN A 1 206 ? 28.416 -14.363 -32.231 1.00 60.66 206 GLN A N 1
ATOM 1521 C CA . GLN A 1 206 ? 29.577 -15.254 -32.119 1.00 60.66 206 GLN A CA 1
ATOM 1522 C C . GLN A 1 206 ? 29.167 -16.729 -31.980 1.00 60.66 206 GLN A C 1
ATOM 1524 O O . GLN A 1 206 ? 29.785 -17.593 -32.600 1.00 60.66 206 GLN A O 1
ATOM 1529 N N . SER A 1 207 ? 28.079 -17.019 -31.255 1.00 58.53 207 SER A N 1
ATOM 1530 C CA . SER A 1 207 ? 27.508 -18.371 -31.164 1.00 58.53 207 SER A CA 1
ATOM 1531 C C . SER A 1 207 ? 27.008 -18.888 -32.521 1.00 58.53 207 SER A C 1
ATOM 1533 O O . SER A 1 207 ? 27.236 -20.052 -32.851 1.00 58.53 207 SER A O 1
ATOM 1535 N N . ARG A 1 208 ? 26.413 -18.026 -33.362 1.00 57.25 208 ARG A N 1
ATOM 1536 C CA . ARG A 1 208 ? 26.016 -18.396 -34.736 1.00 57.25 208 ARG A CA 1
ATOM 1537 C C . ARG A 1 208 ? 27.190 -18.538 -35.706 1.00 57.25 208 ARG A C 1
ATOM 1539 O O . ARG A 1 208 ? 27.095 -19.335 -36.633 1.00 57.25 208 ARG A O 1
ATOM 1546 N N . ALA A 1 209 ? 28.283 -17.803 -35.509 1.00 57.97 209 ALA A N 1
ATOM 1547 C CA . ALA A 1 209 ? 29.462 -17.876 -36.376 1.00 57.97 209 ALA A CA 1
ATOM 1548 C C . ALA A 1 209 ? 30.380 -19.079 -36.071 1.00 57.97 209 ALA A C 1
ATOM 1550 O O . ALA A 1 209 ? 31.160 -19.480 -36.932 1.00 57.97 209 ALA A O 1
ATOM 1551 N N . GLY A 1 210 ? 30.287 -19.671 -34.873 1.00 53.78 210 GLY A N 1
ATOM 1552 C CA . GLY A 1 210 ? 31.115 -20.811 -34.455 1.00 53.78 210 GLY A CA 1
ATOM 1553 C C . GLY A 1 210 ? 30.581 -22.199 -34.838 1.00 53.78 210 GLY A C 1
ATOM 1554 O O . GLY A 1 210 ? 31.294 -23.182 -34.666 1.00 53.78 210 GLY A O 1
ATOM 1555 N N . GLY A 1 211 ? 29.349 -22.299 -35.349 1.00 48.94 211 GLY A N 1
ATOM 1556 C CA . GLY A 1 211 ? 28.670 -23.578 -35.613 1.00 48.94 211 GLY A CA 1
ATOM 1557 C C . GLY A 1 211 ? 28.929 -24.208 -36.984 1.00 48.94 211 GLY A C 1
ATOM 1558 O O . GLY A 1 211 ? 28.303 -25.211 -37.312 1.00 48.94 211 GLY A O 1
ATOM 1559 N N . GLY A 1 212 ? 29.806 -23.629 -37.805 1.00 53.22 212 GLY A N 1
ATOM 1560 C CA . GLY A 1 212 ? 30.094 -24.146 -39.139 1.00 53.22 212 GLY A CA 1
ATOM 1561 C C . GLY A 1 212 ? 31.577 -24.386 -39.333 1.00 53.22 212 GLY A C 1
ATOM 1562 O O . GLY A 1 212 ? 32.308 -23.434 -39.588 1.00 53.22 212 GLY A O 1
ATOM 1563 N N . ARG A 1 213 ? 32.007 -25.648 -39.272 1.00 39.12 213 ARG A N 1
ATOM 1564 C CA . ARG A 1 213 ? 33.189 -26.131 -39.996 1.00 39.12 213 ARG A CA 1
ATOM 1565 C C . ARG A 1 213 ? 33.105 -27.656 -40.228 1.00 39.12 213 ARG A C 1
ATOM 1567 O O . ARG A 1 213 ? 32.420 -28.318 -39.455 1.00 39.12 213 ARG A O 1
ATOM 1574 N N . PRO A 1 214 ? 33.707 -28.131 -41.338 1.00 53.81 214 PRO A N 1
ATOM 1575 C CA . PRO A 1 214 ? 33.360 -29.353 -42.075 1.00 53.81 214 PRO A CA 1
ATOM 1576 C C . PRO A 1 214 ? 33.789 -30.660 -41.409 1.00 53.81 214 PRO A C 1
ATOM 1578 O O . PRO A 1 214 ? 34.744 -30.627 -40.601 1.00 53.81 214 PRO A O 1
#